Protein 3RRI (pdb70)

CATH classification: 3.10.180.10

Nearest PDB structures (foldseek):
  3rri-assembly1_A  TM=1.008E+00  e=4.017E-28  Alicyclobacillus acidocaldarius subsp. acidocaldarius DSM 446
  4naz-assembly1_A  TM=7.817E-01  e=4.206E-08  Staphylococcus aureus subsp. aureus N315
  1lqp-assembly1_B  TM=7.778E-01  e=7.943E-08  Pseudomonas aeruginosa
  5f6q-assembly1_A  TM=7.569E-01  e=7.454E-08  Bacillus anthracis
  4iag-assembly1_A-2  TM=7.360E-01  e=2.978E-06  Streptomyces pilosus

Foldseek 3Di:
DDLVDAAEEEDEDQDAVQQCCQVPVQQPWAWDDDDPFWTWTCAVNHIYIYGNDPPFDPDADPPAAEEEEDADVVVVVVSLVSCVVSVFAWPAHWDWDPPPDQFIKIWTWTAGPSGHIYIYIYGPDPPD/DDLVDADEDEDEDQDAVQVCCQVPVQQPWAWDDDDPFWTWTCAVSHIYIYGNDPPFDPDDDPPAAEEEEDADVVVVVVSLVSCVVRVFAWPAHWDWDPPPDQQIWIWTWTAGPSGHIYIYIYGPDPPD

Radius of gyration: 17.49 Å; Cα contacts (8 Å, |Δi|>4): 588; chains: 2; bounding box: 35×40×46 Å

Organism: Alicyclobacillus acidocaldarius subsp. acidocaldarius (strain ATCC 27009 / DSM 446 / BCRC 14685 / JCM 5260 / KCTC 1825 / NBRC 15652 / NCIMB 11725 / NRRL B-14509 / 104-IA) (NCBI:txid521098)

InterPro domains:
  IPR004360 Glyoxalase/fosfomycin resistance/dioxygenase domain [PF00903] (8-122)
  IPR029068 Glyoxalase/Bleomycin resistance protein/Dihydroxybiphenyl dioxygenase [G3DSA:3.10.180.10] (1-132)
  IPR029068 Glyoxalase/Bleomycin resistance protein/Dihydroxybiphenyl dioxygenase [SSF54593] (3-125)
  IPR037523 Vicinal oxygen chelate (VOC), core domain [PS51819] (6-125)

B-factor: mean 23.18, std 6.21, range [11.31, 52.27]

Solvent-accessible surface area: 11844 Å² total

Sequence (256 aa):
RNPNNDVFHLAIPARDLDEAYDDFYVTKLGCKLARRYPDRITLDFFGDQLVCHLSDRWDREVSYPRHFGITFRDKKHFDNLYKLAKQQRGIPFYHDLSRRFEGLIEEHETFFLIDPSNNLLEFKYYFDDRYRNPNDVFHLAIPARDLDEAYDDFYVTKLGCKKLARRYPDRITLDFFGDQLVCHLSDRWDREVSYPRHFGITFRDKKHFDNLYKLAKQRGIPFYHDLSRRFEGLIEEHETFFLIDPSNNLLEFKYYFDDRY

Secondary structure (DSSP, 8-state):
--TTSEEEEEEEES-HHHHHIIIIIIT--EEEEEETTEEEEEETTEEEEEEE-S-S-SS-----EEEEE-SSHHHHHHHHHHHHHTTPPEEEEEEEESTTSTT-EEEEEEE-TT-PEEEEEEESS---/--TTSEEEEEEEES-HHHHHIIIIIIT-PEEEEE-SSEEEEEETTEEEEEEE-S-S-SS-----EEEEE-SSHHHHHHHHHHHHHTTPPEEEEEEEESTTSTT-EEEEEEE-TT--EEEEEEESS---

Structure (mmCIF, N/CA/C/O backbone):
data_3RRI
#
_entry.id   3RRI
#
_cell.length_a   104.728
_cell.length_b   104.728
_cell.length_c   49.770
_cell.angle_alpha   90.00
_cell.angle_beta   90.00
_cell.angle_gamma   90.00
#
_symmetry.space_group_name_H-M   'I 4'
#
loop_
_entity.id
_entity.type
_entity.pdbx_description
1 polymer 'Glyoxalase/bleomycin resistance protein/dioxygenase'
2 non-polymer 'ACETATE ION'
3 water water
#
loop_
_atom_site.group_PDB
_atom_site.id
_atom_site.type_symbol
_atom_site.label_atom_id
_atom_site.label_alt_id
_atom_site.label_comp_id
_atom_site.label_asym_id
_atom_site.label_entity_id
_atom_site.label_seq_id
_atom_site.pdbx_PDB_ins_code
_atom_site.Cartn_x
_atom_site.Cartn_y
_atom_site.Cartn_z
_atom_site.occupancy
_atom_site.B_iso_or_equiv
_atom_site.auth_seq_id
_atom_site.auth_comp_id
_atom_site.auth_asym_id
_atom_site.auth_atom_id
_atom_site.pdbx_PDB_model_num
ATOM 9 N N . ARG A 1 5 ? 7.784 -8.327 -0.842 1.00 27.71 2 ARG A N 1
ATOM 10 C CA . ARG A 1 5 ? 8.623 -8.216 0.360 1.00 24.42 2 ARG A CA 1
ATOM 11 C C . ARG A 1 5 ? 8.166 -7.005 1.189 1.00 22.78 2 ARG A C 1
ATOM 12 O O . ARG A 1 5 ? 7.521 -6.076 0.679 1.00 21.94 2 ARG A O 1
ATOM 20 N N . ASN A 1 6 ? 8.495 -7.017 2.485 1.00 21.97 3 ASN A N 1
ATOM 21 C CA . ASN A 1 6 ? 8.128 -5.910 3.365 1.00 20.86 3 ASN A CA 1
ATOM 22 C C . ASN A 1 6 ? 8.828 -4.621 2.972 1.00 20.98 3 ASN A C 1
ATOM 23 O O . ASN A 1 6 ? 10.046 -4.512 3.063 1.00 20.06 3 ASN A O 1
ATOM 28 N N . PRO A 1 7 ? 8.064 -3.606 2.540 1.00 21.09 4 PRO A N 1
ATOM 29 C CA . PRO A 1 7 ? 8.714 -2.367 2.171 1.00 21.53 4 PRO A CA 1
ATOM 30 C C . PRO A 1 7 ? 9.325 -1.576 3.295 1.00 20.72 4 PRO A C 1
ATOM 31 O O . PRO A 1 7 ? 10.063 -0.650 3.030 1.00 21.31 4 PRO A O 1
ATOM 35 N N A ASN A 1 8 ? 9.002 -1.953 4.540 0.50 21.02 5 ASN A N 1
ATOM 36 N N B ASN A 1 8 ? 9.023 -1.934 4.553 0.50 20.71 5 ASN A N 1
ATOM 37 C CA A ASN A 1 8 ? 9.464 -1.248 5.721 0.50 21.45 5 ASN A CA 1
ATOM 38 C CA B ASN A 1 8 ? 9.545 -1.213 5.715 0.50 20.93 5 ASN A CA 1
ATOM 39 C C A ASN A 1 8 ? 10.816 -1.739 6.246 0.50 20.37 5 ASN A C 1
ATOM 40 C C B ASN A 1 8 ? 10.902 -1.700 6.182 0.50 20.14 5 ASN A C 1
ATOM 41 O O A ASN A 1 8 ? 11.447 -1.030 6.998 0.50 20.36 5 ASN A O 1
ATOM 42 O O B ASN A 1 8 ? 11.629 -0.958 6.828 0.50 20.06 5 ASN A O 1
ATOM 51 N N . ASP A 1 9 ? 11.236 -2.936 5.838 1.00 19.59 6 ASP A N 1
ATOM 52 C CA . ASP A 1 9 ? 12.536 -3.515 6.201 1.00 18.75 6 ASP A CA 1
ATOM 53 C C . ASP A 1 9 ? 13.570 -3.134 5.130 1.00 19.63 6 ASP A C 1
ATOM 54 O O . ASP A 1 9 ? 13.209 -2.625 4.045 1.00 19.52 6 ASP A O 1
ATOM 59 N N . VAL A 1 10 ? 14.842 -3.426 5.362 1.00 17.88 7 VAL A N 1
ATOM 60 C CA . VAL A 1 10 ? 15.849 -3.364 4.291 1.00 18.85 7 VAL A CA 1
ATOM 61 C C . VAL A 1 10 ? 16.732 -4.603 4.373 1.00 18.36 7 VAL A C 1
ATOM 62 O O . VAL A 1 10 ? 17.000 -5.106 5.474 1.00 18.75 7 VAL A O 1
ATOM 66 N N . PHE A 1 11 ? 17.130 -5.135 3.222 1.00 17.28 8 PHE A N 1
ATOM 67 C CA . PHE A 1 11 ? 18.246 -6.049 3.141 1.00 15.40 8 PHE A CA 1
ATOM 68 C C . PHE A 1 11 ? 19.517 -5.274 3.355 1.00 16.03 8 PHE A C 1
ATOM 69 O O . PHE A 1 11 ? 19.620 -4.110 2.960 1.00 16.52 8 PHE A O 1
ATOM 77 N N . HIS A 1 12 ? 20.509 -5.840 4.051 1.00 16.29 9 HIS A N 1
ATOM 78 C CA . HIS A 1 12 ? 21.756 -5.154 4.117 1.00 16.19 9 HIS A CA 1
ATOM 79 C C . HIS A 1 12 ? 22.890 -6.154 3.787 1.00 15.64 9 HIS A C 1
ATOM 80 O O . HIS A 1 12 ? 22.825 -7.361 4.094 1.00 15.28 9 HIS A O 1
ATOM 87 N N . LEU A 1 13 ? 23.884 -5.607 3.079 1.00 14.51 10 LEU A N 1
ATOM 88 C CA . LEU A 1 13 ? 25.054 -6.342 2.672 1.00 14.30 10 LEU A CA 1
ATOM 89 C C . LEU A 1 13 ? 26.322 -5.567 3.003 1.00 15.63 10 LEU A C 1
ATOM 90 O O . LEU A 1 13 ? 26.377 -4.367 2.808 1.00 17.07 10 LEU A O 1
ATOM 95 N N . ALA A 1 14 ? 27.351 -6.294 3.470 1.00 15.82 11 ALA A N 1
ATOM 96 C CA . ALA A 1 14 ? 28.664 -5.736 3.640 1.00 16.42 11 ALA A CA 1
ATOM 97 C C . ALA A 1 14 ? 29.623 -6.367 2.599 1.00 16.46 11 ALA A C 1
ATOM 98 O O . ALA A 1 14 ? 29.625 -7.570 2.402 1.00 17.56 11 ALA A O 1
ATOM 100 N N . ILE A 1 15 ? 30.446 -5.516 2.006 1.00 17.58 12 ILE A N 1
ATOM 101 C CA . ILE A 1 15 ? 31.428 -5.936 1.026 1.00 17.70 12 ILE A CA 1
ATOM 102 C C . ILE A 1 15 ? 32.714 -5.147 1.310 1.00 17.52 12 ILE A C 1
ATOM 103 O O . ILE A 1 15 ? 32.674 -4.038 1.882 1.00 18.09 12 ILE A O 1
ATOM 108 N N . PRO A 1 16 ? 33.859 -5.686 0.853 1.00 19.57 13 PRO A N 1
ATOM 109 C CA . PRO A 1 16 ? 35.090 -4.944 0.979 1.00 20.06 13 PRO A CA 1
ATOM 110 C C . PRO A 1 16 ? 35.262 -3.812 -0.056 1.00 20.86 13 PRO A C 1
ATOM 111 O O . PRO A 1 16 ? 34.832 -3.949 -1.215 1.00 22.06 13 PRO A O 1
ATOM 115 N N . ALA A 1 17 ? 35.880 -2.721 0.373 1.00 21.99 14 ALA A N 1
ATOM 116 C CA . ALA A 1 17 ? 36.311 -1.626 -0.495 1.00 22.21 14 ALA A CA 1
ATOM 117 C C . ALA A 1 17 ? 37.763 -1.362 -0.187 1.00 22.88 14 ALA A C 1
ATOM 118 O O . ALA A 1 17 ? 38.107 -1.107 0.955 1.00 22.30 14 ALA A O 1
ATOM 120 N N . ARG A 1 18 ? 38.620 -1.385 -1.193 1.00 23.34 15 ARG A N 1
ATOM 121 C CA . ARG A 1 18 ? 40.041 -1.083 -0.976 1.00 23.81 15 ARG A CA 1
ATOM 122 C C . ARG A 1 18 ? 40.299 0.394 -0.657 1.00 24.20 15 ARG A C 1
ATOM 123 O O . ARG A 1 18 ? 41.335 0.746 -0.078 1.00 24.73 15 ARG A O 1
ATOM 131 N N . ASP A 1 19 ? 39.361 1.261 -1.026 1.00 23.81 16 ASP A N 1
ATOM 132 C CA . ASP A 1 19 ? 39.497 2.698 -0.861 1.00 24.34 16 ASP A CA 1
ATOM 133 C C . ASP A 1 19 ? 38.106 3.303 -0.816 1.00 24.47 16 ASP A C 1
ATOM 134 O O . ASP A 1 19 ? 37.328 3.132 -1.757 1.00 24.33 16 ASP A O 1
ATOM 139 N N . LEU A 1 20 ? 37.784 4.020 0.253 1.00 24.03 17 LEU A N 1
ATOM 140 C CA . LEU A 1 20 ? 36.419 4.484 0.435 1.00 23.63 17 LEU A CA 1
ATOM 141 C C . LEU A 1 20 ? 36.003 5.595 -0.536 1.00 23.37 17 LEU A C 1
ATOM 142 O O . LEU A 1 20 ? 34.858 5.631 -0.965 1.00 23.75 17 LEU A O 1
ATOM 147 N N . ASP A 1 21 ? 36.907 6.527 -0.848 1.00 24.37 18 ASP A N 1
ATOM 148 C CA . ASP A 1 21 ? 36.609 7.565 -1.828 1.00 24.73 18 ASP A CA 1
ATOM 149 C C . ASP A 1 21 ? 36.334 6.975 -3.197 1.00 24.27 18 ASP A C 1
ATOM 150 O O . ASP A 1 21 ? 35.425 7.444 -3.902 1.00 25.18 18 ASP A O 1
ATOM 155 N N . GLU A 1 22 ? 37.102 5.965 -3.559 1.00 24.15 19 GLU A N 1
ATOM 156 C CA . GLU A 1 22 ? 36.938 5.287 -4.844 1.00 24.03 19 GLU A CA 1
ATOM 157 C C . GLU A 1 22 ? 35.586 4.554 -4.892 1.00 24.10 19 GLU A C 1
ATOM 158 O O . GLU A 1 22 ? 34.923 4.501 -5.922 1.00 23.36 19 GLU A O 1
ATOM 164 N N . ALA A 1 23 ? 35.178 3.983 -3.759 1.00 23.32 20 ALA A N 1
ATOM 165 C CA . ALA A 1 23 ? 33.888 3.315 -3.650 1.00 22.44 20 ALA A CA 1
ATOM 166 C C . ALA A 1 23 ? 32.716 4.307 -3.767 1.00 21.65 20 ALA A C 1
ATOM 167 O O . ALA A 1 23 ? 31.689 4.010 -4.408 1.00 22.05 20 ALA A O 1
ATOM 169 N N . TYR A 1 24 ? 32.847 5.459 -3.109 1.00 21.21 21 TYR A N 1
ATOM 170 C CA . TYR A 1 24 ? 31.925 6.578 -3.290 1.00 21.53 21 TYR A CA 1
ATOM 171 C C . TYR A 1 24 ? 31.761 6.969 -4.763 1.00 21.65 21 TYR A C 1
ATOM 172 O O . TYR A 1 24 ? 30.639 7.107 -5.236 1.00 21.26 21 TYR A O 1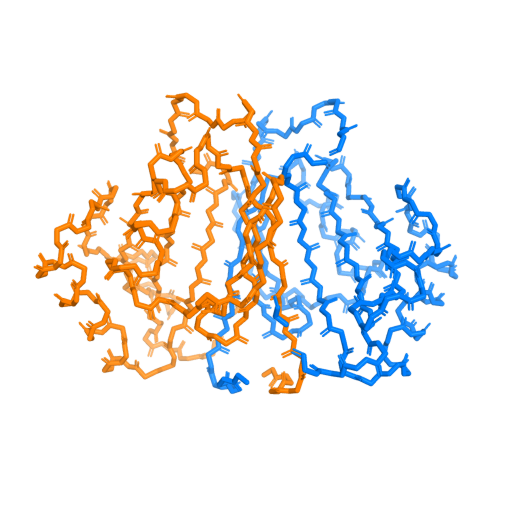
ATOM 181 N N A ASP A 1 25 ? 32.876 7.146 -5.469 0.37 21.96 22 ASP A N 1
ATOM 182 N N B ASP A 1 25 ? 32.887 7.134 -5.459 0.63 22.17 22 ASP A N 1
ATOM 183 C CA A ASP A 1 25 ? 32.843 7.523 -6.891 0.37 22.30 22 ASP A CA 1
ATOM 184 C CA B ASP A 1 25 ? 32.890 7.515 -6.885 0.63 22.77 22 ASP A CA 1
ATOM 185 C C A ASP A 1 25 ? 32.075 6.494 -7.711 0.37 21.83 22 ASP A C 1
ATOM 186 C C B ASP A 1 25 ? 32.089 6.499 -7.702 0.63 22.01 22 ASP A C 1
ATOM 187 O O A ASP A 1 25 ? 31.310 6.850 -8.612 0.37 22.22 22 ASP A O 1
ATOM 188 O O B ASP A 1 25 ? 31.306 6.868 -8.585 0.63 22.64 22 ASP A O 1
ATOM 197 N N . PHE A 1 26 ? 32.245 5.217 -7.382 1.00 21.46 23 PHE A N 1
ATOM 198 C CA . PHE A 1 26 ? 31.577 4.165 -8.109 1.00 20.50 23 PHE A CA 1
ATOM 199 C C . PHE A 1 26 ? 30.083 4.143 -7.769 1.00 20.88 23 PHE A C 1
ATOM 200 O O . PHE A 1 26 ? 29.217 4.209 -8.647 1.00 20.53 23 PHE A O 1
ATOM 208 N N . TYR A 1 27 ? 29.763 3.989 -6.486 1.00 19.74 24 TYR A N 1
ATOM 209 C CA . TYR A 1 27 ? 28.393 3.726 -6.097 1.00 19.49 24 TYR A CA 1
ATOM 210 C C . TYR A 1 27 ? 27.484 4.951 -6.134 1.00 18.27 24 TYR A C 1
ATOM 211 O O . TYR A 1 27 ? 26.328 4.827 -6.448 1.00 19.20 24 TYR A O 1
ATOM 220 N N . VAL A 1 28 ? 28.003 6.102 -5.746 1.00 19.00 25 VAL A N 1
ATOM 221 C CA . VAL A 1 28 ? 27.214 7.317 -5.671 1.00 19.46 25 VAL A CA 1
ATOM 222 C C . VAL A 1 28 ? 27.331 8.060 -7.003 1.00 21.08 25 VAL A C 1
ATOM 223 O O . VAL A 1 28 ? 26.353 8.170 -7.737 1.00 21.59 25 VAL A O 1
ATOM 227 N N . THR A 1 29 ? 28.518 8.528 -7.339 1.00 22.10 26 THR A N 1
ATOM 228 C CA . THR A 1 29 ? 28.641 9.399 -8.501 1.00 22.42 26 THR A CA 1
ATOM 229 C C . THR A 1 29 ? 28.233 8.697 -9.790 1.00 22.41 26 THR A C 1
ATOM 230 O O . THR A 1 29 ? 27.463 9.266 -10.574 1.00 23.01 26 THR A O 1
ATOM 234 N N . LYS A 1 30 ? 28.730 7.492 -10.028 1.00 21.96 27 LYS A N 1
ATOM 235 C CA . LYS A 1 30 ? 28.380 6.813 -11.282 1.00 22.04 27 LYS A CA 1
ATOM 236 C C . LYS A 1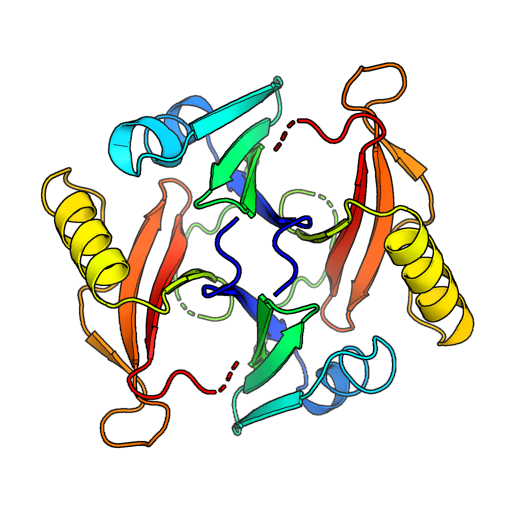 30 ? 27.104 6.009 -11.170 1.00 21.15 27 LYS A C 1
ATOM 237 O O . LYS A 1 30 ? 26.200 6.185 -11.977 1.00 20.33 27 LYS A O 1
ATOM 243 N N . LEU A 1 31 ? 26.983 5.118 -10.186 1.00 18.93 28 LEU A N 1
ATOM 244 C CA . LEU A 1 31 ? 25.815 4.232 -10.177 1.00 18.98 28 LEU A CA 1
ATOM 245 C C . LEU A 1 31 ? 24.489 4.924 -9.737 1.00 18.37 28 LEU A C 1
ATOM 246 O O . LEU A 1 31 ? 23.380 4.438 -10.003 1.00 18.54 28 LEU A O 1
ATOM 251 N N . GLY A 1 32 ? 24.611 6.064 -9.046 1.00 18.31 29 GLY A N 1
ATOM 252 C CA . GLY A 1 32 ? 23.458 6.836 -8.656 1.00 19.17 29 GLY A CA 1
ATOM 253 C C . GLY A 1 32 ? 22.839 6.442 -7.332 1.00 19.90 29 GLY A C 1
ATOM 254 O O . GLY A 1 32 ? 21.753 6.866 -7.047 1.00 19.96 29 GLY A O 1
ATOM 255 N N . CYS A 1 33 ? 23.538 5.639 -6.538 1.00 20.30 30 CYS A N 1
ATOM 256 C CA . CYS A 1 33 ? 23.095 5.345 -5.167 1.00 22.06 30 CYS A CA 1
ATOM 257 C C . CYS A 1 33 ? 23.261 6.600 -4.320 1.00 21.49 30 CYS A C 1
ATOM 258 O O . CYS A 1 33 ? 23.948 7.560 -4.700 1.00 22.04 30 CYS A O 1
ATOM 261 N N . LYS A 1 34 ? 22.617 6.626 -3.156 1.00 20.94 31 LYS A N 1
ATOM 262 C CA . LYS A 1 34 ? 22.661 7.784 -2.319 1.00 20.09 31 LYS A CA 1
ATOM 263 C C . LYS A 1 34 ? 23.584 7.492 -1.152 1.00 18.76 31 LYS A C 1
ATOM 264 O O . LYS A 1 34 ? 23.620 6.373 -0.670 1.00 20.10 31 LYS A O 1
ATOM 270 N N . LEU A 1 35 ? 24.356 8.483 -0.757 1.00 18.84 32 LEU A N 1
ATOM 271 C CA . LEU A 1 35 ? 25.301 8.313 0.349 1.00 18.11 32 LEU A CA 1
ATOM 272 C C . LEU A 1 35 ? 24.523 8.598 1.621 1.00 17.36 32 LEU A C 1
ATOM 273 O O . LEU A 1 35 ? 23.880 9.614 1.703 1.00 17.93 32 LEU A O 1
ATOM 278 N N . ALA A 1 36 ? 24.602 7.672 2.581 1.00 18.56 33 ALA A N 1
ATOM 279 C CA . ALA A 1 36 ? 23.949 7.840 3.901 1.00 18.70 33 ALA A CA 1
ATOM 280 C C . ALA A 1 36 ? 24.982 8.266 4.923 1.00 18.95 33 ALA A C 1
ATOM 281 O O . ALA A 1 36 ? 25.108 9.436 5.190 1.00 21.39 33 ALA A O 1
ATOM 283 N N . ARG A 1 37 ? 25.770 7.329 5.430 1.00 20.06 34 ARG A N 1
ATOM 284 C CA . ARG A 1 37 ? 26.708 7.623 6.520 1.00 20.62 34 ARG A CA 1
ATOM 285 C C . ARG A 1 37 ? 28.166 7.291 6.188 1.00 21.99 34 ARG A C 1
ATOM 286 O O . ARG A 1 37 ? 28.455 6.360 5.442 1.00 21.79 34 ARG A O 1
ATOM 294 N N . ARG A 1 38 ? 29.090 8.091 6.723 1.00 21.77 35 ARG A N 1
ATOM 295 C CA . ARG A 1 38 ? 30.525 7.861 6.520 1.00 23.56 35 ARG A CA 1
ATOM 296 C C . ARG A 1 38 ? 31.279 7.782 7.824 1.00 23.69 35 ARG A C 1
ATOM 297 O O . ARG A 1 38 ? 31.028 8.566 8.732 1.00 24.40 35 ARG A O 1
ATOM 305 N N . TYR A 1 39 ? 32.190 6.823 7.901 1.00 23.45 36 TYR A N 1
ATOM 306 C CA . TYR A 1 39 ? 33.096 6.667 9.030 1.00 23.66 36 TYR A CA 1
ATOM 307 C C . TYR A 1 39 ? 34.492 6.387 8.480 1.00 24.89 36 TYR A C 1
ATOM 308 O O . TYR A 1 39 ? 34.663 6.096 7.288 1.00 23.40 36 TYR A O 1
ATOM 317 N N . PRO A 1 40 ? 35.515 6.467 9.329 1.00 24.41 37 PRO A N 1
ATOM 318 C CA . PRO A 1 40 ? 36.864 6.206 8.831 1.00 25.02 37 PRO A CA 1
ATOM 319 C C . PRO A 1 40 ? 37.035 4.831 8.183 1.00 24.99 37 PRO A C 1
ATOM 320 O O . PRO A 1 40 ? 37.885 4.657 7.294 1.00 25.30 37 PRO A O 1
ATOM 324 N N . ASP A 1 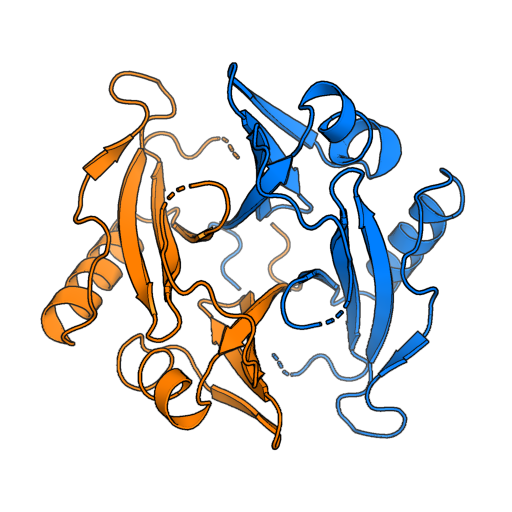41 ? 36.252 3.858 8.631 1.00 23.81 38 ASP A N 1
ATOM 325 C CA . ASP A 1 41 ? 36.415 2.471 8.192 1.00 24.25 38 ASP A CA 1
ATOM 326 C C . ASP A 1 41 ? 35.300 1.950 7.265 1.00 22.87 38 ASP A C 1
ATOM 327 O O . ASP A 1 41 ? 35.355 0.801 6.832 1.00 22.12 38 ASP A O 1
ATOM 332 N N . ARG A 1 42 ? 34.307 2.789 6.967 1.00 22.41 39 ARG A N 1
ATOM 333 C CA . ARG A 1 42 ? 33.207 2.344 6.104 1.00 21.65 39 ARG A CA 1
ATOM 334 C C . ARG A 1 42 ? 32.356 3.480 5.591 1.00 21.78 39 ARG A C 1
ATOM 335 O O . ARG A 1 42 ? 32.316 4.538 6.178 1.00 22.18 39 ARG A O 1
ATOM 343 N N . ILE A 1 43 ? 31.679 3.250 4.459 1.00 20.88 40 ILE A N 1
ATOM 344 C CA . ILE A 1 43 ? 30.589 4.136 4.014 1.00 20.54 40 ILE A CA 1
ATOM 345 C C . ILE A 1 43 ? 29.333 3.307 3.830 1.00 18.84 40 ILE A C 1
ATOM 346 O O . ILE A 1 43 ? 29.397 2.132 3.455 1.00 19.82 40 ILE A O 1
ATOM 351 N N . THR A 1 44 ? 28.190 3.923 4.134 1.00 18.54 41 THR A N 1
ATOM 352 C CA . THR A 1 44 ? 26.894 3.271 3.995 1.00 19.28 41 THR A CA 1
ATOM 353 C C . THR A 1 44 ? 26.044 3.947 2.942 1.00 19.30 41 THR A C 1
ATOM 354 O O . THR A 1 44 ? 26.082 5.167 2.771 1.00 19.62 41 THR A O 1
ATOM 358 N N . LEU A 1 45 ? 25.292 3.126 2.216 1.00 18.50 42 LEU A N 1
ATOM 359 C CA . LEU A 1 45 ? 24.660 3.574 0.984 1.00 18.54 42 LEU A CA 1
ATOM 360 C C . LEU A 1 45 ? 23.233 3.094 0.938 1.00 18.36 42 LEU A C 1
ATOM 361 O O . LEU A 1 45 ? 22.930 1.986 1.371 1.00 17.28 42 LEU A O 1
ATOM 366 N N . ASP A 1 46 ? 22.360 3.920 0.376 1.00 18.33 43 ASP A N 1
ATOM 367 C CA . ASP A 1 46 ? 21.018 3.523 0.018 1.00 18.47 43 ASP A CA 1
ATOM 368 C C . ASP A 1 46 ? 21.204 3.000 -1.418 1.00 18.30 43 ASP A C 1
ATOM 369 O O . ASP A 1 46 ? 21.390 3.774 -2.385 1.00 20.18 43 ASP A O 1
ATOM 374 N N . PHE A 1 47 ? 21.211 1.674 -1.502 1.00 18.22 44 PHE A N 1
ATOM 375 C CA . PHE A 1 47 ? 21.482 0.933 -2.726 1.00 17.29 44 PHE A CA 1
ATOM 376 C C . PHE A 1 47 ? 20.119 0.422 -3.222 1.00 17.24 44 PHE A C 1
ATOM 377 O O . PHE A 1 47 ? 19.635 -0.647 -2.818 1.00 15.93 44 PHE A O 1
ATOM 385 N N . PHE A 1 48 ? 19.452 1.211 -4.082 1.00 18.24 45 PHE A N 1
ATOM 386 C CA . PHE A 1 48 ? 18.137 0.857 -4.634 1.00 18.24 45 PHE A CA 1
ATOM 387 C C . PHE A 1 48 ? 17.095 0.570 -3.552 1.00 18.69 45 PHE A C 1
ATOM 388 O O . PHE A 1 48 ? 16.148 -0.183 -3.751 1.00 18.40 45 PHE A O 1
ATOM 396 N N . GLY A 1 49 ? 17.279 1.212 -2.398 1.00 18.48 46 GLY A N 1
ATOM 397 C CA . GLY A 1 49 ? 16.327 1.090 -1.293 1.00 18.82 46 GLY A CA 1
ATOM 398 C C . GLY A 1 49 ? 16.739 0.083 -0.233 1.00 19.16 46 GLY A C 1
ATOM 399 O O . GLY A 1 49 ? 16.101 0.027 0.825 1.00 18.22 46 GLY A O 1
ATOM 400 N N . ASP A 1 50 ? 17.746 -0.725 -0.521 1.00 17.75 47 ASP A N 1
ATOM 401 C CA . ASP A 1 50 ? 18.377 -1.625 0.486 1.00 17.87 47 ASP A CA 1
ATOM 402 C C . ASP A 1 50 ? 19.664 -0.934 0.970 1.00 17.14 47 ASP A C 1
ATOM 403 O O . ASP A 1 50 ? 20.005 0.169 0.519 1.00 17.09 47 ASP A O 1
ATOM 408 N N . GLN A 1 51 ? 20.348 -1.501 1.982 1.00 16.32 48 GLN A N 1
ATOM 409 C CA . GLN A 1 51 ? 21.559 -0.896 2.485 1.00 16.44 48 GLN A CA 1
ATOM 410 C C . GLN A 1 51 ? 22.796 -1.671 2.019 1.00 16.23 48 GLN A C 1
ATOM 411 O O . GLN A 1 51 ? 22.888 -2.884 2.227 1.00 16.63 48 GLN A O 1
ATOM 417 N N . LEU A 1 52 ? 23.743 -0.965 1.387 1.00 16.19 49 LEU A N 1
ATOM 418 C CA . LEU A 1 52 ? 25.050 -1.543 1.074 1.00 16.24 49 LEU A CA 1
ATOM 419 C C . LEU A 1 52 ? 26.087 -0.821 1.933 1.00 16.89 49 LEU A C 1
ATOM 420 O O . LEU A 1 52 ? 26.063 0.392 2.043 1.00 16.38 49 LEU A O 1
ATOM 425 N N . VAL A 1 53 ? 26.996 -1.572 2.548 1.00 16.75 50 VAL A N 1
ATOM 426 C CA . VAL A 1 53 ? 28.048 -0.993 3.355 1.00 17.44 50 VAL A CA 1
ATOM 427 C C . VAL A 1 53 ? 29.364 -1.490 2.773 1.00 17.41 50 VAL A C 1
ATOM 428 O O . VAL A 1 53 ? 29.601 -2.704 2.667 1.00 17.73 50 VAL A O 1
ATOM 432 N N . CYS A 1 54 ? 30.196 -0.518 2.395 1.00 18.79 51 CYS A N 1
ATOM 433 C CA . CYS A 1 54 ? 31.521 -0.775 1.882 1.00 20.03 51 CYS A CA 1
ATOM 434 C C . CYS A 1 54 ? 32.502 -0.582 3.029 1.00 19.73 51 CYS A C 1
ATOM 435 O O . CYS A 1 54 ? 32.660 0.540 3.571 1.00 18.88 51 CYS A O 1
ATOM 438 N N . HIS A 1 55 ? 33.123 -1.685 3.405 1.00 20.36 52 HIS A N 1
ATOM 439 C CA . HIS A 1 55 ? 34.093 -1.712 4.501 1.00 21.07 52 HIS A CA 1
ATOM 440 C C . HIS A 1 55 ? 35.540 -1.590 3.995 1.00 20.94 52 HIS A C 1
ATOM 441 O O . HIS A 1 55 ? 35.966 -2.387 3.133 1.00 20.65 52 HIS A O 1
ATOM 448 N N . LEU A 1 56 ? 36.289 -0.630 4.541 1.00 21.47 53 LEU A N 1
ATOM 449 C CA . LEU A 1 56 ? 37.688 -0.432 4.163 1.00 22.69 53 LEU A CA 1
ATOM 450 C C . LEU A 1 56 ? 38.464 -1.699 4.515 1.00 23.69 53 LEU A C 1
ATOM 451 O O . LEU A 1 56 ? 38.538 -2.104 5.700 1.00 22.91 53 LEU A O 1
ATOM 456 N N . SER A 1 57 ? 39.025 -2.350 3.506 1.00 23.72 54 SER A N 1
ATOM 457 C CA . SER A 1 57 ? 39.564 -3.695 3.680 1.00 25.98 54 SER A CA 1
ATOM 458 C C . SER A 1 57 ? 40.548 -4.081 2.567 1.00 27.66 54 SER A C 1
ATOM 459 O O . SER A 1 57 ? 40.402 -3.670 1.396 1.00 28.03 54 SER A O 1
ATOM 462 N N . ASP A 1 58 ? 41.539 -4.878 2.955 1.00 29.75 55 ASP A N 1
ATOM 463 C CA . ASP A 1 58 ? 42.483 -5.460 2.011 1.00 31.44 55 ASP A CA 1
ATOM 464 C C . ASP A 1 58 ? 42.058 -6.851 1.552 1.00 32.02 55 ASP A C 1
ATOM 465 O O . ASP A 1 58 ? 42.729 -7.464 0.718 1.00 33.27 55 ASP A O 1
ATOM 470 N N . ARG A 1 59 ? 40.932 -7.346 2.057 1.00 32.16 56 ARG A N 1
ATOM 471 C CA . ARG A 1 59 ? 40.459 -8.688 1.726 1.00 33.26 56 ARG A CA 1
ATOM 472 C C . ARG A 1 59 ? 39.424 -8.689 0.597 1.00 32.73 56 ARG A C 1
ATOM 473 O O . ARG A 1 59 ? 38.371 -9.325 0.705 1.00 33.92 56 ARG A O 1
ATOM 481 N N . TRP A 1 60 ? 39.733 -7.970 -0.472 1.00 32.08 57 TRP A N 1
ATOM 482 C CA . TRP A 1 60 ? 38.938 -7.981 -1.705 1.00 31.83 57 TRP A CA 1
ATOM 483 C C . TRP A 1 60 ? 39.608 -8.928 -2.681 1.00 32.61 57 TRP A C 1
ATOM 484 O O . TRP A 1 60 ? 40.824 -9.125 -2.608 1.00 32.51 57 TRP A O 1
ATOM 495 N N . ASP A 1 61 ? 38.818 -9.528 -3.566 1.00 33.16 58 ASP A N 1
ATOM 496 C CA . ASP A 1 61 ? 39.318 -10.545 -4.498 1.00 34.94 58 ASP A CA 1
ATOM 497 C C . ASP A 1 61 ? 40.172 -9.907 -5.583 1.00 35.34 58 ASP A C 1
ATOM 498 O O . ASP A 1 61 ? 39.713 -9.018 -6.300 1.00 35.09 58 ASP A O 1
ATOM 503 N N . ARG A 1 62 ? 41.414 -10.369 -5.712 1.00 36.19 59 ARG A N 1
ATOM 504 C CA . ARG A 1 62 ? 42.278 -9.897 -6.792 1.00 36.86 59 ARG A CA 1
ATOM 505 C C . ARG A 1 62 ? 41.941 -10.574 -8.102 1.00 37.59 59 ARG A C 1
ATOM 506 O O . ARG A 1 62 ? 42.157 -9.995 -9.151 1.00 38.34 59 ARG A O 1
ATOM 514 N N . GLU A 1 63 ? 41.425 -11.795 -8.035 1.00 38.85 60 GLU A N 1
ATOM 515 C CA . GLU A 1 63 ? 41.052 -12.559 -9.228 1.00 39.87 60 GLU A CA 1
ATOM 516 C C . GLU A 1 63 ? 39.562 -12.795 -9.126 1.00 39.67 60 GLU A C 1
ATOM 517 O O . GLU A 1 63 ? 39.079 -13.261 -8.096 1.00 40.72 60 GLU A O 1
ATOM 523 N N . VAL A 1 64 ? 38.828 -12.471 -10.182 1.00 38.68 61 VAL A N 1
ATOM 524 C CA . VAL A 1 64 ? 37.376 -12.470 -10.101 1.00 38.05 61 VAL A CA 1
ATOM 525 C C . VAL A 1 64 ? 36.772 -13.548 -11.003 1.00 36.58 61 VAL A C 1
ATOM 526 O O . VAL A 1 64 ? 37.174 -13.701 -12.148 1.00 36.82 61 VAL A O 1
ATOM 530 N N . SER A 1 65 ? 35.837 -14.319 -10.453 1.00 34.40 62 SER A N 1
ATOM 531 C CA . SER A 1 65 ? 34.983 -15.191 -11.254 1.00 33.57 62 SER A CA 1
ATOM 532 C C . SER A 1 65 ? 33.520 -15.015 -10.813 1.00 31.64 62 SER A C 1
ATOM 533 O O . SER A 1 65 ? 33.249 -14.605 -9.676 1.00 31.42 62 SER A O 1
ATOM 544 N N . TYR A 1 67 ? 31.071 -16.887 -9.926 1.00 26.35 64 TYR A N 1
ATOM 545 C CA . TYR A 1 67 ? 30.607 -17.597 -8.734 1.00 25.56 64 TYR A CA 1
ATOM 546 C C . TYR A 1 67 ? 31.737 -17.687 -7.728 1.00 24.43 64 TYR A C 1
ATOM 547 O O . TYR A 1 67 ? 32.911 -17.656 -8.091 1.00 24.79 64 TYR A O 1
ATOM 556 N N . PRO A 1 68 ? 31.410 -17.824 -6.419 1.00 22.62 65 PRO A N 1
ATOM 557 C CA . PRO A 1 68 ? 30.122 -18.022 -5.806 1.00 22.25 65 PRO A CA 1
ATOM 558 C C . PRO A 1 68 ? 29.506 -16.753 -5.187 1.00 21.89 65 PRO A C 1
ATOM 559 O O . PRO A 1 68 ? 28.444 -16.847 -4.543 1.00 21.54 65 PRO A O 1
ATOM 563 N N . ARG A 1 69 ? 30.137 -15.598 -5.410 1.00 20.81 66 ARG A N 1
ATOM 564 C CA . ARG A 1 69 ? 29.726 -14.321 -4.803 1.00 20.47 66 ARG A CA 1
ATOM 565 C C . ARG A 1 69 ? 29.408 -13.214 -5.816 1.00 20.40 66 ARG A C 1
ATOM 566 O O . ARG A 1 69 ? 30.240 -12.848 -6.663 1.00 20.40 66 ARG A O 1
ATOM 574 N N . HIS A 1 70 ? 28.209 -12.660 -5.664 1.00 18.26 67 HIS A N 1
ATOM 575 C CA . HIS A 1 70 ? 27.740 -11.481 -6.369 1.00 17.84 67 HIS A CA 1
ATOM 576 C C . HIS A 1 70 ? 26.428 -11.032 -5.748 1.00 17.60 67 HIS A C 1
ATOM 577 O O . HIS A 1 70 ? 25.848 -11.780 -4.957 1.00 17.68 67 HIS A O 1
ATOM 584 N N . PHE A 1 71 ? 25.984 -9.820 -6.055 1.00 16.99 68 PHE A N 1
ATOM 585 C CA . PHE A 1 71 ? 24.750 -9.295 -5.478 1.00 16.36 68 PHE A CA 1
ATOM 586 C C . PHE A 1 71 ? 24.120 -8.309 -6.425 1.00 17.06 68 PHE A C 1
ATOM 587 O O . PHE A 1 71 ? 24.801 -7.801 -7.339 1.00 18.64 68 PHE A O 1
ATOM 595 N N . GLY A 1 72 ? 22.885 -7.957 -6.169 1.00 17.03 69 GLY A N 1
ATOM 596 C CA . GLY A 1 72 ? 22.251 -6.902 -6.901 1.00 17.74 69 GLY A CA 1
ATOM 597 C C . GLY A 1 72 ? 20.780 -6.893 -6.697 1.00 18.60 69 GLY A C 1
ATOM 598 O O . GLY A 1 72 ? 20.282 -7.341 -5.643 1.00 20.00 69 GLY A O 1
ATOM 599 N N . ILE A 1 73 ? 20.067 -6.363 -7.676 1.00 17.95 70 ILE A N 1
ATOM 600 C CA . ILE A 1 73 ? 18.623 -6.191 -7.630 1.00 17.02 70 ILE A CA 1
ATOM 601 C C . ILE A 1 73 ? 17.976 -6.934 -8.774 1.00 17.60 70 ILE A C 1
ATOM 602 O O . ILE A 1 73 ? 18.494 -6.892 -9.904 1.00 17.41 70 ILE A O 1
ATOM 607 N N . THR A 1 74 ? 16.851 -7.573 -8.512 1.00 17.38 71 THR A N 1
ATOM 608 C CA . THR A 1 74 ? 15.981 -8.144 -9.546 1.00 16.84 71 THR A CA 1
ATOM 609 C C . THR A 1 74 ? 14.765 -7.255 -9.651 1.00 17.92 71 THR A C 1
ATOM 610 O O . THR A 1 74 ? 14.065 -6.996 -8.682 1.00 18.69 71 THR A O 1
ATOM 614 N N . PHE A 1 75 ? 14.576 -6.659 -10.828 1.00 17.94 72 PHE A N 1
ATOM 615 C CA . PHE A 1 75 ? 13.543 -5.679 -11.013 1.00 18.39 72 PHE A CA 1
ATOM 616 C C . PHE A 1 75 ? 12.266 -6.305 -11.547 1.00 19.19 72 PHE A C 1
ATOM 617 O O . PHE A 1 75 ? 12.313 -7.072 -12.494 1.00 19.09 72 PHE A O 1
ATOM 625 N N . ARG A 1 76 ? 11.123 -5.961 -10.958 1.00 19.26 73 ARG A N 1
ATOM 626 C CA . ARG A 1 76 ? 9.839 -6.457 -11.459 1.00 20.96 73 ARG A CA 1
ATOM 627 C C . ARG A 1 76 ? 9.503 -5.805 -12.802 1.00 21.47 73 ARG A C 1
ATOM 628 O O . ARG A 1 76 ? 8.962 -6.464 -13.693 1.00 22.84 73 ARG A O 1
ATOM 636 N N . ASP A 1 77 ? 9.787 -4.524 -12.901 1.00 21.43 74 ASP A N 1
ATOM 637 C CA . ASP A 1 77 ? 9.441 -3.697 -14.067 1.00 22.35 74 ASP A CA 1
ATOM 638 C C . ASP A 1 77 ? 10.635 -3.641 -15.000 1.00 21.47 74 ASP A C 1
ATOM 639 O O . ASP A 1 77 ? 11.661 -3.095 -14.667 1.00 21.49 74 ASP A O 1
ATOM 644 N N . LYS A 1 78 ? 10.501 -4.186 -16.199 1.00 21.07 75 LYS A N 1
ATOM 645 C CA . LYS A 1 78 ? 11.606 -4.119 -17.123 1.00 21.48 75 LYS A CA 1
ATOM 646 C C . LYS A 1 78 ? 12.147 -2.709 -17.401 1.00 20.01 75 LYS A C 1
ATOM 647 O O . LYS A 1 78 ? 13.324 -2.560 -17.675 1.00 19.30 75 LYS A O 1
ATOM 653 N N . LYS A 1 79 ? 11.312 -1.682 -17.309 1.00 20.74 76 LYS A N 1
ATOM 654 C CA . LYS A 1 79 ? 11.794 -0.309 -17.513 1.00 21.89 76 LYS A CA 1
ATOM 655 C C . LYS A 1 79 ? 12.904 0.059 -16.530 1.00 20.10 76 LYS A C 1
ATOM 656 O O . LYS A 1 79 ? 13.839 0.799 -16.863 1.00 20.62 76 LYS A O 1
ATOM 662 N N . HIS A 1 80 ? 12.788 -0.413 -15.295 1.00 19.72 77 HIS A N 1
ATOM 663 C CA . HIS A 1 80 ? 13.831 -0.128 -14.320 1.00 19.05 77 HIS A CA 1
ATOM 664 C C . HIS A 1 80 ? 15.147 -0.818 -14.656 1.00 17.83 77 HIS A C 1
ATOM 665 O O . HIS A 1 80 ? 16.217 -0.221 -14.537 1.00 18.99 77 HIS A O 1
ATOM 672 N N . PHE A 1 81 ? 15.044 -2.070 -15.123 1.00 17.88 78 PHE A N 1
ATOM 673 C CA . PHE A 1 81 ? 16.202 -2.812 -15.579 1.00 17.02 78 PHE A CA 1
ATOM 674 C C . PHE A 1 81 ? 16.872 -2.086 -16.794 1.00 17.59 78 PHE A C 1
ATOM 675 O O . PHE A 1 81 ? 18.070 -1.838 -16.798 1.00 18.11 78 PHE A O 1
ATOM 683 N N . ASP A 1 82 ? 16.043 -1.716 -17.780 1.00 18.62 79 ASP A N 1
ATOM 684 C CA . ASP A 1 82 ? 16.541 -1.050 -19.003 1.00 19.47 79 ASP A CA 1
ATOM 685 C C . ASP A 1 82 ? 17.162 0.308 -18.685 1.00 18.31 79 ASP A C 1
ATOM 686 O O . ASP A 1 82 ? 18.190 0.664 -19.241 1.00 19.41 79 ASP A O 1
ATOM 691 N N . ASN A 1 83 ? 16.524 1.091 -17.807 1.00 18.18 80 ASN A N 1
ATOM 692 C CA . ASN A 1 83 ? 17.085 2.356 -17.380 1.00 19.34 80 ASN A CA 1
ATOM 693 C C . ASN A 1 83 ? 18.465 2.206 -16.760 1.00 17.92 80 ASN A C 1
ATOM 694 O O . ASN A 1 83 ? 19.333 3.027 -16.951 1.00 18.26 80 ASN A O 1
ATOM 699 N N . LEU A 1 84 ? 18.634 1.177 -15.927 1.00 17.79 81 LEU A N 1
ATOM 700 C CA . LEU A 1 84 ? 19.919 1.010 -15.250 1.00 17.99 81 LEU A CA 1
ATOM 701 C C . LEU A 1 84 ? 21.001 0.574 -16.219 1.00 18.14 81 LEU A C 1
ATOM 702 O O . LEU A 1 84 ? 22.121 1.046 -16.147 1.00 18.93 81 LEU A O 1
ATOM 707 N N . TYR A 1 85 ? 20.649 -0.304 -17.149 1.00 18.63 82 TYR A N 1
ATOM 708 C CA . TYR A 1 85 ? 21.629 -0.663 -18.179 1.00 18.58 82 TYR A CA 1
ATOM 709 C C . TYR A 1 85 ? 22.100 0.560 -18.963 1.00 18.91 82 TYR A C 1
ATOM 710 O O . TYR A 1 85 ? 23.286 0.733 -19.215 1.00 18.99 82 TYR A O 1
ATOM 719 N N . LYS A 1 86 ? 21.143 1.398 -19.347 1.00 19.00 83 LYS A N 1
ATOM 720 C CA . LYS A 1 86 ? 21.450 2.602 -20.132 1.00 20.02 83 LYS A CA 1
ATOM 721 C C . LYS A 1 86 ? 22.326 3.534 -19.305 1.00 19.42 83 LYS A C 1
ATOM 722 O O . LYS A 1 86 ? 23.287 4.135 -19.795 1.00 20.46 83 LYS A O 1
ATOM 728 N N . LEU A 1 87 ? 22.022 3.647 -18.005 1.00 18.66 84 LEU A N 1
ATOM 729 C CA . LEU A 1 87 ? 22.812 4.475 -17.136 1.00 18.35 84 LEU A CA 1
ATOM 730 C C . LEU A 1 87 ? 24.270 4.000 -17.093 1.00 18.21 84 LEU A C 1
ATOM 731 O O . LEU A 1 87 ? 25.205 4.816 -17.215 1.00 18.67 84 LEU A O 1
ATOM 736 N N . ALA A 1 88 ? 24.450 2.702 -16.869 1.00 18.58 85 ALA A N 1
ATOM 737 C CA . ALA A 1 88 ? 25.777 2.087 -16.776 1.00 18.29 85 ALA A CA 1
ATOM 738 C C . ALA A 1 88 ? 26.593 2.304 -18.056 1.00 19.00 85 ALA A C 1
ATOM 739 O O . ALA A 1 88 ? 27.764 2.686 -17.994 1.00 20.67 85 ALA A O 1
ATOM 741 N N . LYS A 1 89 ? 25.915 2.128 -19.185 1.00 20.10 86 LYS A N 1
ATOM 742 C CA . LYS A 1 89 ? 26.559 2.332 -20.490 1.00 20.53 86 LYS A CA 1
ATOM 743 C C . LYS A 1 89 ? 26.942 3.785 -20.725 1.00 20.28 86 LYS A C 1
ATOM 744 O O . LYS A 1 89 ? 28.097 4.075 -21.045 1.00 20.96 86 LYS A O 1
ATOM 750 N N A GLN A 1 90 ? 25.993 4.693 -20.545 0.59 20.49 87 GLN A N 1
ATOM 751 N N B GLN A 1 90 ? 25.996 4.712 -20.532 0.41 20.60 87 GLN A N 1
ATOM 752 C CA A GLN A 1 90 ? 26.273 6.091 -20.792 0.59 21.57 87 GLN A CA 1
ATOM 753 C CA B GLN A 1 90 ? 26.253 6.143 -20.778 0.41 21.38 87 GLN A CA 1
ATOM 754 C C A GLN A 1 90 ? 27.360 6.626 -19.870 0.59 21.75 87 GLN A C 1
ATOM 755 C C B GLN A 1 90 ? 27.244 6.778 -19.811 0.41 21.56 87 GLN A C 1
ATOM 756 O O A GLN A 1 90 ? 28.251 7.342 -20.320 0.59 22.37 87 GLN A O 1
ATOM 757 O O B GLN A 1 90 ? 27.889 7.781 -20.138 0.41 21.22 87 GLN A O 1
ATOM 768 N N . ARG A 1 91 ? 27.314 6.256 -18.593 1.00 21.35 88 ARG A N 1
ATOM 769 C CA . ARG A 1 91 ? 28.279 6.749 -17.624 1.00 21.60 88 ARG A CA 1
ATOM 770 C C . ARG A 1 91 ? 29.586 5.957 -17.552 1.00 20.39 88 ARG A C 1
ATOM 771 O O . ARG A 1 91 ? 30.462 6.282 -16.759 1.00 21.49 88 ARG A O 1
ATOM 779 N N . GLY A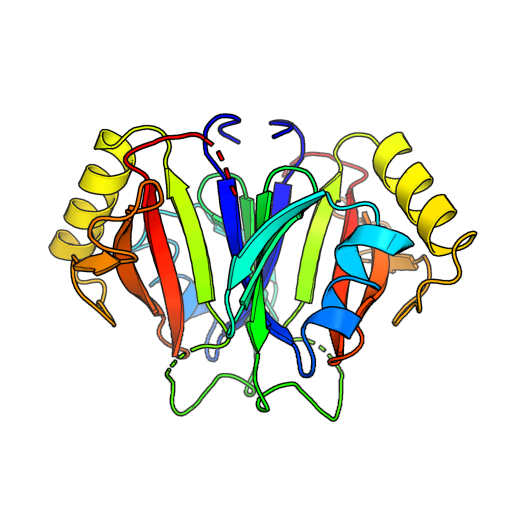 1 92 ? 29.758 4.967 -18.416 1.00 20.90 89 GLY A N 1
ATOM 780 C CA . GLY A 1 92 ? 31.026 4.285 -18.534 1.00 21.42 89 GLY A CA 1
ATOM 781 C C . GLY A 1 92 ? 31.372 3.382 -17.352 1.00 21.86 89 GLY A C 1
ATOM 782 O O . GLY A 1 92 ? 32.538 3.229 -16.996 1.00 23.16 89 GLY A O 1
ATOM 783 N N . ILE A 1 93 ? 30.357 2.754 -16.757 1.00 21.32 90 ILE A N 1
ATOM 784 C CA . ILE A 1 93 ? 30.597 1.879 -15.604 1.00 21.52 90 ILE A CA 1
ATOM 785 C C . ILE A 1 93 ? 31.086 0.540 -16.112 1.00 21.91 90 ILE A C 1
ATOM 786 O O . ILE A 1 93 ? 30.509 -0.001 -17.052 1.00 21.89 90 ILE A O 1
ATOM 791 N N . PRO A 1 94 ? 32.162 -0.004 -15.520 1.00 22.43 91 PRO A N 1
ATOM 792 C CA . PRO A 1 94 ? 32.672 -1.220 -16.139 1.00 23.31 91 PRO A CA 1
ATOM 793 C C . PRO A 1 94 ? 31.710 -2.377 -16.017 1.00 23.57 91 PRO A C 1
ATOM 794 O O . PRO A 1 94 ? 31.191 -2.617 -14.931 1.00 23.22 91 PRO A O 1
ATOM 798 N N . PHE A 1 95 ? 31.505 -3.096 -17.111 1.00 23.01 92 PHE A N 1
ATOM 799 C CA . PHE A 1 95 ? 30.811 -4.376 -17.116 1.00 23.03 92 PHE A CA 1
ATOM 800 C C . PHE A 1 95 ? 31.788 -5.549 -16.960 1.00 23.83 92 PHE A C 1
ATOM 801 O O . PHE A 1 95 ? 32.861 -5.579 -17.583 1.00 25.20 92 PHE A O 1
ATOM 809 N N . TYR A 1 96 ? 31.434 -6.504 -16.108 1.00 23.40 93 TYR A N 1
ATOM 810 C CA . TYR A 1 96 ? 32.049 -7.812 -16.073 1.00 23.61 93 TYR A CA 1
ATOM 811 C C . TYR A 1 96 ? 31.448 -8.709 -17.144 1.00 23.06 93 TYR A C 1
ATOM 812 O O . TYR A 1 96 ? 32.154 -9.513 -17.781 1.00 24.36 93 TYR A O 1
ATOM 821 N N . HIS A 1 97 ? 30.137 -8.614 -17.306 1.00 22.54 94 HIS A N 1
ATOM 822 C CA . HIS A 1 97 ? 29.408 -9.357 -18.337 1.00 22.66 94 HIS A CA 1
ATOM 823 C C . HIS A 1 97 ? 28.312 -8.475 -18.914 1.00 22.45 94 HIS A C 1
ATOM 824 O O . HIS A 1 97 ? 27.481 -7.945 -18.187 1.00 21.38 94 HIS A O 1
ATOM 831 N N . ASP A 1 98 ? 28.304 -8.286 -20.241 1.00 22.10 95 ASP A N 1
ATOM 832 C CA . ASP A 1 98 ? 27.309 -7.435 -20.852 1.00 22.31 95 ASP A CA 1
ATOM 833 C C . ASP A 1 98 ? 25.948 -8.150 -20.874 1.00 21.76 95 ASP A C 1
ATOM 834 O O . ASP A 1 98 ? 25.836 -9.320 -20.502 1.00 20.87 95 ASP A O 1
ATOM 839 N N . LEU A 1 99 ? 24.933 -7.432 -21.317 1.00 21.90 96 LEU A N 1
ATOM 840 C CA . LEU A 1 99 ? 23.567 -7.907 -21.378 1.00 23.32 96 LEU A CA 1
ATOM 841 C C . LEU A 1 99 ? 23.497 -9.278 -22.020 1.00 24.82 96 LEU A C 1
ATOM 842 O O . LEU A 1 99 ? 24.023 -9.494 -23.141 1.00 24.50 96 LEU A O 1
ATOM 847 N N . SER A 1 100 ? 22.832 -10.195 -21.312 1.00 25.98 97 SER A N 1
ATOM 848 C CA . SER A 1 100 ? 22.734 -11.595 -21.688 1.00 27.86 97 SER A CA 1
ATOM 849 C C . SER A 1 100 ? 21.467 -12.239 -21.122 1.00 28.92 97 SER A C 1
ATOM 850 O O . SER A 1 100 ? 20.724 -11.599 -20.387 1.00 29.18 97 SER A O 1
ATOM 853 N N . ARG A 1 101 ? 21.244 -13.498 -21.480 1.00 31.08 98 ARG A N 1
ATOM 854 C CA . ARG A 1 101 ? 20.130 -14.319 -20.979 1.00 32.44 98 ARG A CA 1
ATOM 855 C C . ARG A 1 101 ? 20.678 -15.523 -20.234 1.00 33.13 98 ARG A C 1
ATOM 856 O O . ARG A 1 101 ? 21.683 -16.100 -20.626 1.00 32.55 98 ARG A O 1
ATOM 864 N N . ARG A 1 102 ? 20.022 -15.885 -19.150 1.00 33.17 99 ARG A N 1
ATOM 865 C CA . ARG A 1 102 ? 20.382 -17.045 -18.382 1.00 34.65 99 ARG A CA 1
ATOM 866 C C . ARG A 1 102 ? 19.095 -17.891 -18.289 1.00 34.23 99 ARG A C 1
ATOM 867 O O . ARG A 1 102 ? 17.984 -17.342 -18.282 1.00 33.30 99 ARG A O 1
ATOM 875 N N . PHE A 1 103 ? 19.266 -19.219 -18.307 1.00 34.91 100 PHE A N 1
ATOM 876 C CA . PHE A 1 103 ? 18.179 -20.189 -18.507 1.00 35.20 100 PHE A CA 1
ATOM 877 C C . PHE A 1 103 ? 17.293 -19.901 -19.717 1.00 34.93 100 PHE A C 1
ATOM 878 O O . PHE A 1 103 ? 16.076 -19.974 -19.644 1.00 34.67 100 PHE A O 1
ATOM 886 N N . GLU A 1 104 ? 17.914 -19.597 -20.849 1.00 34.95 101 GLU A N 1
ATOM 887 C CA . GLU A 1 104 ? 17.183 -19.269 -22.081 1.00 35.47 101 GLU A CA 1
ATOM 888 C C . GLU A 1 104 ? 16.091 -20.293 -22.479 1.00 34.99 101 GLU A C 1
ATOM 889 O O . GLU A 1 104 ? 16.331 -21.510 -22.428 1.00 35.74 101 GLU A O 1
ATOM 895 N N . GLY A 1 105 ? 14.902 -19.802 -22.869 1.00 34.46 102 GLY A N 1
ATOM 896 C CA . GLY A 1 105 ? 13.768 -20.658 -23.272 1.00 33.26 102 GLY A CA 1
ATOM 897 C C . GLY A 1 105 ? 12.984 -21.356 -22.150 1.00 32.49 102 GLY A C 1
ATOM 898 O O . GLY A 1 105 ? 11.880 -21.866 -22.377 1.00 32.34 102 GLY A O 1
ATOM 899 N N . LEU A 1 106 ? 13.565 -21.381 -20.949 1.00 31.14 103 LEU A N 1
ATOM 900 C CA . LEU A 1 106 ? 12.959 -22.008 -19.782 1.00 30.42 103 LEU A CA 1
ATOM 901 C C . LEU A 1 106 ? 12.047 -21.019 -19.082 1.00 28.45 103 LEU A C 1
ATOM 902 O O . LEU A 1 106 ? 12.139 -19.813 -19.286 1.00 28.08 103 LEU A O 1
ATOM 907 N N . ILE A 1 107 ? 11.138 -21.539 -18.267 1.00 26.07 104 ILE A N 1
ATOM 908 C CA . ILE A 1 107 ? 10.193 -20.669 -17.604 1.00 24.43 104 ILE A CA 1
ATOM 909 C C . ILE A 1 107 ? 10.930 -19.620 -16.755 1.00 23.63 104 ILE A C 1
ATOM 910 O O . ILE A 1 107 ? 10.496 -18.458 -16.707 1.00 22.00 104 ILE A O 1
ATOM 915 N N . GLU A 1 108 ? 12.058 -20.010 -16.153 1.00 24.45 105 GLU A N 1
ATOM 916 C CA . GLU A 1 108 ? 12.831 -19.106 -15.268 1.00 24.82 105 GLU A CA 1
ATOM 917 C C . GLU A 1 108 ? 13.897 -18.268 -15.993 1.00 25.06 105 GLU A C 1
ATOM 918 O O . GLU A 1 108 ? 14.808 -17.723 -15.350 1.00 24.89 105 GLU A O 1
ATOM 924 N N . GLU A 1 109 ? 13.772 -18.148 -17.319 1.00 24.58 106 GLU A N 1
ATOM 925 C CA . GLU A 1 109 ? 14.616 -17.274 -18.089 1.00 25.72 106 GLU A CA 1
ATOM 926 C C . GLU A 1 109 ? 14.645 -15.856 -17.545 1.00 24.98 106 GLU A C 1
ATOM 927 O O . GLU A 1 109 ? 13.600 -15.275 -17.221 1.00 25.14 106 GLU A O 1
ATOM 933 N N . HIS A 1 110 ? 15.842 -15.273 -17.495 1.00 25.77 107 HIS A N 1
ATOM 934 C CA . HIS A 1 110 ? 15.957 -13.870 -17.118 1.00 24.48 107 HIS A CA 1
ATOM 935 C C . HIS A 1 110 ? 17.056 -13.141 -17.906 1.00 23.96 107 HIS A C 1
ATOM 936 O O . HIS A 1 110 ? 18.046 -13.778 -18.286 1.00 23.14 107 HIS A O 1
ATOM 943 N N . GLU A 1 111 ? 16.857 -11.836 -18.167 1.00 23.21 108 GLU A N 1
ATOM 944 C CA . GLU A 1 111 ? 17.917 -10.980 -18.683 1.00 23.43 108 GLU A CA 1
ATOM 945 C C . GLU A 1 111 ? 18.817 -10.621 -17.538 1.00 22.93 108 GLU A C 1
ATOM 946 O O . GLU A 1 111 ? 18.337 -10.429 -16.412 1.00 21.63 108 GLU A O 1
ATOM 952 N N . THR A 1 112 ? 20.114 -10.475 -17.812 1.00 22.12 109 THR A N 1
ATOM 953 C CA . THR A 1 112 ? 21.097 -10.228 -16.772 1.00 22.33 109 THR A CA 1
ATOM 954 C C . THR A 1 112 ? 22.236 -9.369 -17.334 1.00 21.65 109 THR A C 1
ATOM 955 O O . THR A 1 112 ? 22.569 -9.479 -18.526 1.00 21.58 109 THR A O 1
ATOM 959 N N . PHE A 1 113 ? 22.811 -8.494 -16.522 1.00 19.53 110 PHE A N 1
ATOM 960 C CA . PHE A 1 113 ? 24.135 -7.936 -16.800 1.00 19.34 110 PHE A CA 1
ATOM 961 C C . PHE A 1 113 ? 24.889 -7.815 -15.484 1.00 19.74 110 PHE A C 1
ATOM 962 O O . PHE A 1 113 ? 24.254 -7.743 -14.427 1.00 19.60 110 PHE A O 1
ATOM 970 N N . PHE A 1 114 ? 26.209 -7.895 -15.547 1.00 18.86 111 PHE A N 1
ATOM 971 C CA . PHE A 1 114 ? 27.062 -7.765 -14.369 1.00 19.09 111 PHE A CA 1
ATOM 972 C C . PHE A 1 114 ? 27.945 -6.537 -14.494 1.00 19.37 111 PHE A C 1
ATOM 973 O O . PHE A 1 114 ? 28.648 -6.375 -15.507 1.00 20.15 111 PHE A O 1
ATOM 981 N N . LEU A 1 115 ? 27.947 -5.696 -13.474 1.00 18.92 112 LEU A N 1
ATOM 982 C CA . LEU A 1 115 ? 28.905 -4.614 -13.308 1.00 19.40 112 LEU A CA 1
ATOM 983 C C . LEU A 1 115 ? 29.999 -5.081 -12.346 1.00 20.61 112 LEU A C 1
ATOM 984 O O . LEU A 1 115 ? 29.847 -6.116 -11.684 1.00 20.24 112 LEU A O 1
ATOM 989 N N . ILE A 1 116 ? 31.114 -4.354 -12.310 1.00 21.02 113 ILE A N 1
ATOM 990 C CA . ILE A 1 116 ? 32.231 -4.714 -11.420 1.00 21.26 113 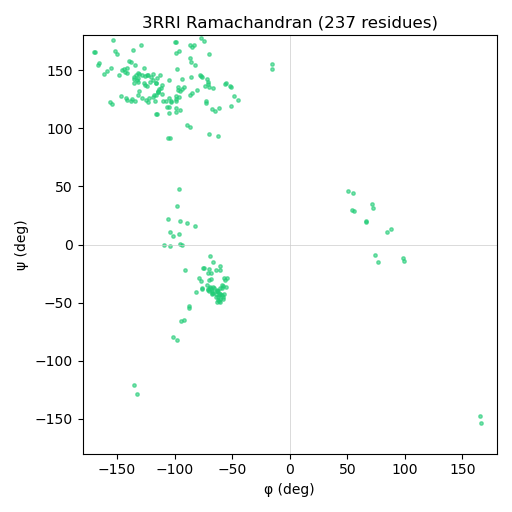ILE A CA 1
ATOM 991 C C . ILE A 1 116 ? 32.749 -3.467 -10.770 1.00 21.20 113 ILE A C 1
ATOM 992 O O . ILE A 1 116 ? 33.015 -2.458 -11.425 1.00 21.17 113 ILE A O 1
ATOM 997 N N . ASP A 1 117 ? 32.792 -3.481 -9.433 1.00 20.65 114 ASP A N 1
ATOM 998 C CA . ASP A 1 117 ? 33.262 -2.336 -8.681 1.00 21.43 114 ASP A CA 1
ATOM 999 C C . ASP A 1 117 ? 34.817 -2.321 -8.587 1.00 21.11 114 ASP A C 1
ATOM 1000 O O . ASP A 1 117 ? 35.473 -3.266 -9.036 1.00 21.60 114 ASP A O 1
ATOM 1005 N N . PRO A 1 118 ? 35.391 -1.230 -8.063 1.00 22.50 115 PRO A N 1
ATOM 1006 C CA . PRO A 1 118 ? 36.862 -1.110 -8.131 1.00 22.81 115 PRO A CA 1
ATOM 1007 C C . PRO A 1 118 ? 37.622 -2.142 -7.293 1.00 22.91 115 PRO A C 1
ATOM 1008 O O . PRO A 1 118 ? 38.825 -2.313 -7.480 1.00 23.09 115 PRO A O 1
ATOM 1012 N N . SER A 1 119 ? 36.921 -2.809 -6.370 1.00 22.33 116 SER A N 1
ATOM 1013 C CA . SER A 1 119 ? 37.516 -3.848 -5.580 1.00 21.54 116 SER A CA 1
ATOM 1014 C C . SER A 1 119 ? 37.056 -5.236 -6.026 1.00 21.58 116 SER A C 1
ATOM 1015 O O . SER A 1 119 ? 37.141 -6.203 -5.278 1.00 20.80 116 SER A O 1
ATOM 1018 N N . ASN A 1 120 ? 36.587 -5.326 -7.284 1.00 21.15 117 ASN A N 1
ATOM 1019 C CA . ASN A 1 120 ? 36.213 -6.584 -7.935 1.00 21.81 117 ASN A CA 1
ATOM 1020 C C . ASN A 1 120 ? 35.004 -7.300 -7.346 1.00 19.97 117 ASN A C 1
ATOM 1021 O O . ASN A 1 120 ? 34.801 -8.467 -7.595 1.00 20.87 117 ASN A O 1
ATOM 1026 N N . ASN A 1 121 ? 34.176 -6.565 -6.601 1.00 19.43 118 ASN A N 1
ATOM 1027 C CA . ASN A 1 121 ? 32.845 -7.061 -6.272 1.00 19.41 118 ASN A CA 1
ATOM 1028 C C . ASN A 1 121 ? 31.951 -7.068 -7.497 1.00 19.52 118 ASN A C 1
ATOM 1029 O O . ASN A 1 121 ? 31.955 -6.086 -8.272 1.00 20.54 118 ASN A O 1
ATOM 1034 N N . LEU A 1 122 ? 31.213 -8.151 -7.675 1.00 20.04 119 LEU A N 1
ATOM 1035 C CA . LEU A 1 122 ? 30.341 -8.322 -8.842 1.00 19.72 119 LEU A CA 1
ATOM 1036 C C . LEU A 1 122 ? 28.880 -7.978 -8.493 1.00 19.95 119 LEU A C 1
ATOM 1037 O O . LEU A 1 122 ? 28.306 -8.564 -7.559 1.00 19.49 119 LEU A O 1
ATOM 1042 N N . LEU A 1 123 ? 28.308 -7.037 -9.250 1.00 20.39 120 LEU A N 1
ATOM 1043 C CA . LEU A 1 123 ? 26.926 -6.618 -9.146 1.00 20.06 120 LEU A CA 1
ATOM 1044 C C . LEU A 1 123 ? 26.176 -7.251 -10.290 1.00 20.81 120 LEU A C 1
ATOM 1045 O O . LEU A 1 123 ? 26.533 -7.014 -11.451 1.00 22.72 120 LEU A O 1
ATOM 1050 N N . GLU A 1 124 ? 25.139 -8.016 -9.989 1.00 19.29 121 GLU A N 1
ATOM 1051 C CA . GLU A 1 124 ? 24.284 -8.570 -11.034 1.00 19.19 121 GLU A CA 1
ATOM 1052 C C . GLU A 1 124 ? 22.885 -7.986 -10.946 1.00 19.64 121 GLU A C 1
ATOM 1053 O O . GLU A 1 124 ? 22.287 -7.933 -9.865 1.00 18.52 121 GLU A O 1
ATOM 1059 N N . PHE A 1 125 ? 22.345 -7.529 -12.073 1.00 17.59 122 PHE A N 1
ATOM 1060 C CA . PHE A 1 125 ? 20.983 -7.043 -12.152 1.00 17.42 122 PHE A CA 1
ATOM 1061 C C . PHE A 1 125 ? 20.209 -7.940 -13.065 1.00 18.87 122 PHE A C 1
ATOM 1062 O O . PHE A 1 125 ? 20.766 -8.378 -14.077 1.00 19.22 122 PHE A O 1
ATOM 1070 N N . LYS A 1 126 ? 18.970 -8.248 -12.702 1.00 18.39 123 LYS A N 1
ATOM 1071 C CA . LYS A 1 126 ? 18.186 -9.243 -13.402 1.00 19.02 123 LYS A CA 1
ATOM 1072 C C . LYS A 1 126 ? 16.759 -8.757 -13.667 1.00 19.13 123 LYS A C 1
ATOM 1073 O O . LYS A 1 126 ? 16.229 -7.919 -12.961 1.00 18.84 123 LYS A O 1
ATOM 1079 N N . TYR A 1 127 ? 16.157 -9.311 -14.708 1.00 18.63 124 TYR A N 1
ATOM 1080 C CA . TYR A 1 127 ? 14.750 -9.192 -14.965 1.00 19.15 124 TYR A CA 1
ATOM 1081 C C . TYR A 1 127 ? 14.212 -10.545 -15.418 1.00 19.48 124 TYR A C 1
ATOM 1082 O O . TYR A 1 127 ? 14.703 -11.097 -16.417 1.00 19.84 124 TYR A O 1
ATOM 1091 N N . TYR A 1 128 ? 13.199 -11.088 -14.725 1.00 19.28 125 TYR A N 1
ATOM 1092 C CA . TYR A 1 128 ? 12.593 -12.365 -15.050 1.00 19.25 125 TYR A CA 1
ATOM 1093 C C . TYR A 1 128 ? 11.338 -12.154 -15.878 1.00 20.03 125 TYR A C 1
ATOM 1094 O O . TYR A 1 128 ? 10.490 -11.316 -15.566 1.00 19.77 125 TYR A O 1
ATOM 1103 N N . PHE A 1 129 ? 11.202 -12.971 -16.928 1.00 21.82 126 PHE A N 1
ATOM 1104 C CA . PHE A 1 129 ? 10.051 -12.919 -17.819 1.00 21.88 126 PHE A CA 1
ATOM 1105 C C . PHE A 1 129 ? 8.748 -13.378 -17.146 1.00 20.98 126 PHE A C 1
ATOM 1106 O O . PHE A 1 129 ? 7.664 -12.857 -17.431 1.00 22.45 126 PHE A O 1
ATOM 1114 N N . ASP A 1 130 ? 8.879 -14.291 -16.175 1.00 20.58 127 ASP A N 1
ATOM 1115 C CA . ASP A 1 130 ? 7.763 -14.701 -15.298 1.00 19.73 127 ASP A CA 1
ATOM 1116 C C . ASP A 1 130 ? 8.164 -14.261 -13.894 1.00 19.00 127 ASP A C 1
ATOM 1117 O O . ASP A 1 130 ? 9.135 -14.770 -13.326 1.00 19.37 127 ASP A O 1
ATOM 1122 N N . ASP A 1 131 ? 7.420 -13.277 -13.371 1.00 20.13 128 ASP A N 1
ATOM 1123 C CA . ASP A 1 131 ? 7.737 -12.706 -12.033 1.00 20.98 128 ASP A CA 1
ATOM 1124 C C . ASP A 1 131 ? 7.701 -13.665 -10.867 1.00 21.35 128 ASP A C 1
ATOM 1125 O O . ASP A 1 131 ? 8.376 -13.407 -9.866 1.00 21.45 128 ASP A O 1
ATOM 1130 N N . ARG A 1 132 ? 7.003 -14.785 -10.973 1.00 20.54 129 ARG A N 1
ATOM 1131 C CA . ARG A 1 132 ? 7.099 -15.821 -9.955 1.00 20.90 129 ARG A CA 1
ATOM 1132 C C . ARG A 1 132 ? 8.488 -16.419 -9.823 1.00 20.64 129 ARG A C 1
ATOM 1133 O O . ARG A 1 132 ? 8.823 -16.970 -8.749 1.00 22.04 129 ARG A O 1
ATOM 1157 N N . TYR A 1 135 ? 12.260 -15.619 -7.187 1.00 20.60 132 TYR A N 1
ATOM 1158 C CA . TYR A 1 135 ? 12.900 -16.418 -6.141 1.00 20.74 132 TYR A CA 1
ATOM 1159 C C . TYR A 1 135 ? 13.447 -17.699 -6.712 1.00 21.09 132 TYR A C 1
ATOM 1160 O O . TYR A 1 135 ? 14.569 -18.076 -6.348 1.00 19.94 132 TYR A O 1
ATOM 1178 N N . ARG B 1 5 ? 11.513 0.822 0.431 1.00 29.47 2 ARG B N 1
ATOM 1179 C CA . ARG B 1 5 ? 12.047 0.239 -0.782 1.00 26.50 2 ARG B CA 1
ATOM 1180 C C . ARG B 1 5 ? 10.860 -0.289 -1.568 1.00 24.04 2 ARG B C 1
ATOM 1181 O O . ARG B 1 5 ? 9.782 -0.457 -1.014 1.00 23.62 2 ARG B O 1
ATOM 1189 N N . ASN B 1 6 ? 11.068 -0.540 -2.859 1.00 23.30 3 ASN B N 1
ATOM 1190 C CA . ASN B 1 6 ? 10.021 -1.079 -3.716 1.00 22.27 3 ASN B CA 1
ATOM 1191 C C . ASN B 1 6 ? 9.679 -2.519 -3.298 1.00 21.48 3 ASN B C 1
ATOM 1192 O O . ASN B 1 6 ? 10.536 -3.403 -3.374 1.00 21.22 3 ASN B O 1
ATOM 1197 N N . PRO B 1 7 ? 8.447 -2.771 -2.845 1.00 20.90 4 PRO B N 1
ATOM 1198 C CA . PRO B 1 7 ? 8.043 -4.112 -2.438 1.00 20.90 4 PRO B CA 1
ATOM 1199 C C . PRO B 1 7 ? 7.925 -5.117 -3.577 1.00 21.09 4 PRO B C 1
ATOM 1200 O O . PRO B 1 7 ? 7.777 -6.308 -3.335 1.00 20.67 4 PRO B O 1
ATOM 1204 N N . ASN B 1 8 ? 8.000 -4.624 -4.817 1.00 20.97 5 ASN B N 1
ATOM 1205 C CA . ASN B 1 8 ? 7.851 -5.468 -5.991 1.00 22.03 5 ASN B CA 1
ATOM 1206 C C . ASN B 1 8 ? 9.164 -6.039 -6.505 1.00 20.19 5 ASN B C 1
ATOM 1207 O O . ASN B 1 8 ? 9.162 -7.037 -7.204 1.00 20.42 5 ASN B O 1
ATOM 1212 N N . ASP B 1 9 ? 10.274 -5.405 -6.161 1.00 20.23 6 ASP B N 1
ATOM 1213 C CA . ASP B 1 9 ? 11.607 -5.902 -6.481 1.00 19.65 6 ASP B CA 1
ATOM 1214 C C . ASP B 1 9 ? 12.097 -6.876 -5.392 1.00 20.19 6 ASP B C 1
ATOM 1215 O O . ASP B 1 9 ? 11.459 -7.035 -4.314 1.00 19.54 6 ASP B O 1
ATOM 1220 N N . VAL B 1 10 ? 13.227 -7.521 -5.655 1.00 18.34 7 VAL B N 1
ATOM 1221 C CA . VAL B 1 10 ? 13.942 -8.305 -4.639 1.00 19.21 7 VAL B CA 1
ATOM 1222 C C . VAL B 1 10 ? 15.437 -8.006 -4.714 1.00 19.01 7 VAL B C 1
ATOM 1223 O O . VAL B 1 10 ? 15.985 -7.792 -5.807 1.00 18.61 7 VAL B O 1
ATOM 1227 N N . PHE B 1 11 ? 16.077 -7.886 -3.549 1.00 17.34 8 PHE B N 1
ATOM 1228 C CA . PHE B 1 11 ? 17.521 -7.946 -3.430 1.00 15.81 8 PHE B CA 1
ATOM 1229 C C . PHE B 1 11 ? 17.913 -9.392 -3.690 1.00 16.98 8 PHE B C 1
ATOM 1230 O O . PHE B 1 11 ? 17.238 -10.333 -3.262 1.00 17.08 8 PHE B O 1
ATOM 1238 N N . HIS B 1 12 ? 18.981 -9.597 -4.439 1.00 16.80 9 HIS B N 1
ATOM 1239 C CA . HIS B 1 12 ? 19.497 -10.943 -4.573 1.00 16.34 9 HIS B CA 1
ATOM 1240 C C . HIS B 1 12 ? 20.989 -11.023 -4.212 1.00 15.06 9 HIS B C 1
ATOM 1241 O O . HIS B 1 12 ? 21.773 -10.119 -4.480 1.00 16.01 9 HIS B O 1
ATOM 1248 N N . LEU B 1 13 ? 21.347 -12.096 -3.497 1.00 14.36 10 LEU B N 1
ATOM 1249 C CA . LEU B 1 13 ? 22.687 -12.323 -3.075 1.00 13.46 10 LEU B CA 1
ATOM 1250 C C . LEU B 1 13 ? 23.058 -13.760 -3.391 1.00 14.78 10 LEU B C 1
ATOM 1251 O O . LEU B 1 13 ? 22.256 -14.670 -3.195 1.00 16.03 10 LEU B O 1
ATOM 1256 N N . ALA B 1 14 ? 24.309 -13.936 -3.831 1.00 15.07 11 ALA B N 1
ATOM 1257 C CA . ALA B 1 14 ? 24.903 -15.243 -4.037 1.00 15.73 11 ALA B CA 1
ATOM 1258 C C . ALA B 1 14 ? 26.012 -15.445 -3.054 1.00 14.49 11 ALA B C 1
ATOM 1259 O O . ALA B 1 14 ? 26.846 -14.572 -2.895 1.00 14.95 11 ALA B O 1
ATOM 1261 N N . ILE B 1 15 ? 25.999 -16.638 -2.442 1.00 16.04 12 ILE B N 1
ATOM 1262 C CA . ILE B 1 15 ? 26.992 -17.024 -1.463 1.00 16.23 12 ILE B CA 1
ATOM 1263 C C . ILE B 1 15 ? 27.384 -18.494 -1.738 1.00 15.51 12 ILE B C 1
ATOM 1264 O O . ILE B 1 15 ? 26.601 -19.273 -2.320 1.00 16.54 12 ILE B O 1
ATOM 1269 N N . PRO B 1 16 ? 28.589 -18.882 -1.285 1.00 17.15 13 PRO B N 1
ATOM 1270 C CA . PRO B 1 16 ? 29.021 -20.260 -1.388 1.00 16.49 13 PRO B CA 1
ATOM 1271 C C . PRO B 1 16 ? 28.362 -21.167 -0.361 1.00 17.84 13 PRO B C 1
ATOM 1272 O O . PRO B 1 16 ? 28.117 -20.730 0.785 1.00 19.32 13 PRO B O 1
ATOM 1276 N N . ALA B 1 17 ? 28.090 -22.396 -0.773 1.00 19.11 14 ALA B N 1
ATOM 1277 C CA . ALA B 1 17 ? 27.710 -23.480 0.124 1.00 19.97 14 ALA B CA 1
ATOM 1278 C C . ALA B 1 17 ? 28.541 -24.692 -0.224 1.00 21.19 14 ALA B C 1
ATOM 1279 O O . ALA B 1 17 ? 28.580 -25.123 -1.372 1.00 20.48 14 ALA B O 1
ATOM 1281 N N . ARG B 1 18 ? 29.172 -25.277 0.785 1.00 21.04 15 ARG B N 1
ATOM 1282 C CA . ARG B 1 18 ? 29.998 -26.473 0.561 1.00 20.49 15 ARG B CA 1
ATOM 1283 C C . ARG B 1 18 ? 29.156 -27.709 0.239 1.00 21.08 15 ARG B C 1
ATOM 1284 O O . ARG B 1 18 ? 29.647 -28.643 -0.428 1.00 22.08 15 ARG B O 1
ATOM 1292 N N . ASP B 1 19 ? 27.897 -27.713 0.667 1.00 20.71 16 ASP B N 1
ATOM 1293 C CA . ASP B 1 19 ? 26.991 -28.857 0.541 1.00 22.39 16 ASP B CA 1
ATOM 1294 C C . ASP B 1 19 ? 25.565 -28.327 0.519 1.00 22.53 16 ASP B C 1
ATOM 1295 O O . ASP B 1 19 ? 25.143 -27.662 1.467 1.00 23.52 16 ASP B O 1
ATOM 1300 N N . LEU B 1 20 ? 24.824 -28.599 -0.550 1.00 22.47 17 LEU B N 1
ATOM 1301 C CA . LEU B 1 20 ? 23.503 -28.008 -0.700 1.00 22.53 17 LEU B CA 1
ATOM 1302 C C . LEU B 1 20 ? 22.468 -28.592 0.252 1.00 23.13 17 LEU B C 1
ATOM 1303 O O . LEU B 1 20 ? 21.579 -27.866 0.675 1.00 23.71 17 LEU B O 1
ATOM 1308 N N . ASP B 1 21 ? 22.539 -29.884 0.560 1.00 23.45 18 ASP B N 1
ATOM 1309 C CA . ASP B 1 21 ? 21.627 -30.449 1.574 1.00 24.43 18 ASP B CA 1
ATOM 1310 C C . ASP B 1 21 ? 21.859 -29.840 2.940 1.00 23.55 18 ASP B C 1
ATOM 1311 O O . ASP B 1 21 ? 20.897 -29.621 3.687 1.00 24.30 18 ASP B O 1
ATOM 1316 N N . GLU B 1 22 ? 23.112 -29.608 3.271 1.00 22.69 19 GLU B N 1
ATOM 1317 C CA . GLU B 1 22 ? 23.467 -28.975 4.543 1.00 22.58 19 GLU B CA 1
ATOM 1318 C C . GLU B 1 22 ? 22.976 -27.521 4.581 1.00 22.66 19 GLU B C 1
ATOM 1319 O O . GLU B 1 22 ? 22.559 -27.022 5.629 1.00 22.38 19 GLU B O 1
ATOM 1325 N N . ALA B 1 23 ? 23.026 -26.829 3.436 1.00 20.89 20 ALA B N 1
ATOM 1326 C CA . ALA B 1 23 ? 22.525 -25.463 3.329 1.00 20.75 20 ALA B CA 1
ATOM 1327 C C . ALA B 1 23 ? 21.012 -25.443 3.483 1.00 20.74 20 ALA B C 1
ATOM 1328 O O . ALA B 1 23 ? 20.453 -24.574 4.156 1.00 22.05 20 ALA B O 1
ATOM 1330 N N . TYR B 1 24 ? 20.328 -26.395 2.866 1.00 20.12 21 TYR B N 1
ATOM 1331 C CA . TYR B 1 24 ? 18.895 -26.539 3.025 1.00 20.32 21 TYR B CA 1
ATOM 1332 C C . TYR B 1 24 ? 18.524 -26.719 4.495 1.00 19.66 21 TYR B C 1
ATOM 1333 O O . TYR B 1 24 ? 17.616 -26.056 4.977 1.00 19.87 21 TYR B O 1
ATOM 1342 N N A ASP B 1 25 ? 19.222 -27.587 5.211 0.53 20.32 22 ASP B N 1
ATOM 1343 N N B ASP B 1 25 ? 19.265 -27.599 5.182 0.47 20.34 22 ASP B N 1
ATOM 1344 C CA A ASP B 1 25 ? 18.882 -27.790 6.624 0.53 20.53 22 ASP B CA 1
ATOM 1345 C CA B ASP B 1 25 ? 19.051 -27.895 6.614 0.47 20.70 22 ASP B CA 1
ATOM 1346 C C A ASP B 1 25 ? 19.015 -26.481 7.431 0.53 19.99 22 ASP B C 1
ATOM 1347 C C B ASP B 1 25 ? 19.155 -26.629 7.503 0.47 20.19 22 ASP B C 1
ATOM 1348 O O A ASP B 1 25 ? 18.151 -26.134 8.258 0.53 19.32 22 ASP B O 1
ATOM 1349 O O B ASP B 1 25 ? 18.441 -26.506 8.496 0.47 20.60 22 ASP B O 1
ATOM 1358 N N . PHE B 1 26 ? 20.063 -25.721 7.164 1.00 18.52 23 PHE B N 1
ATOM 1359 C CA . PHE B 1 26 ? 20.271 -24.478 7.890 1.00 18.71 23 PHE B CA 1
ATOM 1360 C C . PHE B 1 26 ? 19.201 -23.446 7.532 1.00 19.09 23 PHE B C 1
ATOM 1361 O O . PHE B 1 26 ? 18.518 -22.891 8.395 1.00 19.45 23 PHE B O 1
ATOM 1369 N N . TYR B 1 27 ? 19.067 -23.140 6.233 1.00 17.76 24 TYR B N 1
ATOM 1370 C CA . TYR B 1 27 ? 18.233 -22.019 5.790 1.00 17.89 24 TYR B CA 1
ATOM 1371 C C . TYR B 1 27 ? 16.745 -22.307 5.824 1.00 17.52 24 TYR B C 1
ATOM 1372 O O . TYR B 1 27 ? 15.945 -21.425 6.138 1.00 18.51 24 TYR B O 1
ATOM 1381 N N . VAL B 1 28 ? 16.359 -23.537 5.481 1.00 17.99 25 VAL B N 1
ATOM 1382 C CA . VAL B 1 28 ? 14.958 -23.922 5.413 1.00 19.20 25 VAL B CA 1
ATOM 1383 C C . VAL B 1 28 ? 14.542 -24.548 6.741 1.00 20.04 25 VAL B C 1
ATOM 1384 O O . VAL B 1 28 ? 13.715 -23.970 7.461 1.00 19.70 25 VAL B O 1
ATOM 1388 N N . THR B 1 29 ? 15.112 -25.710 7.069 1.00 20.39 26 THR B N 1
ATOM 1389 C CA . THR B 1 29 ? 14.643 -26.462 8.227 1.00 20.67 26 THR B CA 1
ATOM 1390 C C . THR B 1 29 ? 14.797 -25.651 9.526 1.00 20.70 26 THR B C 1
ATOM 1391 O O . THR B 1 29 ? 13.834 -25.551 10.290 1.00 21.52 26 THR B O 1
ATOM 1395 N N . LYS B 1 30 ? 15.949 -25.036 9.751 1.00 20.81 27 LYS B N 1
ATOM 1396 C CA . LYS B 1 30 ? 16.174 -24.286 10.996 1.00 20.56 27 LYS B CA 1
ATOM 1397 C C . LYS B 1 30 ? 15.709 -22.827 10.896 1.00 20.05 27 LYS B C 1
ATOM 1398 O O . LYS B 1 30 ? 14.907 -22.371 11.724 1.00 19.36 27 LYS B O 1
ATOM 1404 N N . LEU B 1 31 ? 16.195 -22.082 9.889 1.00 18.27 28 LEU B N 1
ATOM 1405 C CA . LEU B 1 31 ? 15.947 -20.636 9.830 1.00 17.41 28 LEU B CA 1
ATOM 1406 C C . LEU B 1 31 ? 14.539 -20.284 9.402 1.00 17.23 28 LEU B C 1
ATOM 1407 O O . LEU B 1 31 ? 14.090 -19.158 9.617 1.00 18.38 28 LEU B O 1
ATOM 1412 N N . GLY B 1 32 ? 13.857 -21.220 8.749 1.00 18.01 29 GLY B N 1
ATOM 1413 C CA . GLY B 1 32 ? 12.499 -20.986 8.311 1.00 18.58 29 GLY B CA 1
ATOM 1414 C C . GLY B 1 32 ? 12.320 -20.272 6.982 1.00 18.92 29 GLY B C 1
ATOM 1415 O O . GLY B 1 32 ? 11.235 -19.845 6.688 1.00 19.33 29 GLY B O 1
ATOM 1416 N N . CYS B 1 33 ? 13.388 -20.106 6.206 1.00 19.12 30 CYS B N 1
ATOM 1417 C CA . CYS B 1 33 ? 13.268 -19.578 4.835 1.00 19.93 30 CYS B CA 1
ATOM 1418 C C . CYS B 1 33 ? 12.568 -20.616 3.984 1.00 19.52 30 CYS B C 1
ATOM 1419 O O . CYS B 1 33 ? 12.562 -21.811 4.280 1.00 20.15 30 CYS B O 1
ATOM 1422 N N A LYS B 1 34 ? 11.997 -20.130 2.892 0.52 19.22 31 LYS B N 1
ATOM 1423 N N B LYS B 1 34 ? 11.942 -20.147 2.912 0.48 19.18 31 LYS B N 1
ATOM 1424 C CA A LYS B 1 34 ? 11.249 -20.963 1.974 0.52 18.79 31 LYS B CA 1
ATOM 1425 C CA B LYS B 1 34 ? 11.180 -21.015 2.020 0.48 18.74 31 LYS B CA 1
ATOM 1426 C C A LYS B 1 34 ? 12.167 -21.425 0.852 0.52 18.19 31 LYS B C 1
ATOM 1427 C C B LYS B 1 34 ? 12.034 -21.400 0.822 0.48 18.37 31 LYS B C 1
ATOM 1428 O O A LYS B 1 34 ? 13.014 -20.674 0.358 0.52 17.62 31 LYS B O 1
ATOM 1429 O O B LYS B 1 34 ? 12.671 -20.541 0.219 0.48 18.39 31 LYS B O 1
ATOM 1440 N N . LEU B 1 35 ? 12.031 -22.691 0.493 1.00 18.01 32 LEU B N 1
ATOM 1441 C CA . LEU B 1 35 ? 12.823 -23.218 -0.635 1.00 17.89 32 LEU B CA 1
ATOM 1442 C C . LEU B 1 35 ? 12.053 -22.899 -1.904 1.00 18.11 32 LEU B C 1
ATOM 1443 O O . LEU B 1 35 ? 10.891 -23.262 -2.027 1.00 18.03 32 LEU B O 1
ATOM 1448 N N . ALA B 1 36 ? 12.742 -22.233 -2.835 1.00 18.70 33 ALA B N 1
ATOM 1449 C CA . ALA B 1 36 ? 12.146 -21.868 -4.133 1.00 19.78 33 ALA B CA 1
ATOM 1450 C C . ALA B 1 36 ? 12.555 -22.871 -5.194 1.00 20.56 33 ALA B C 1
ATOM 1451 O O . ALA B 1 36 ? 11.826 -23.823 -5.454 1.00 22.53 33 ALA B O 1
ATOM 1453 N N . ARG B 1 37 ? 13.745 -22.700 -5.743 1.00 20.38 34 ARG B N 1
ATOM 1454 C CA . ARG B 1 37 ? 14.216 -23.555 -6.857 1.00 21.38 34 ARG B CA 1
ATOM 1455 C C . ARG B 1 37 ? 15.474 -24.328 -6.475 1.00 22.76 34 ARG B C 1
ATOM 1456 O O . ARG B 1 37 ? 16.300 -23.868 -5.705 1.00 23.26 34 ARG B O 1
ATOM 1464 N N . ARG B 1 38 ? 15.600 -25.526 -7.009 1.00 23.28 35 ARG B N 1
ATOM 1465 C CA . ARG B 1 38 ? 16.727 -26.348 -6.708 1.00 24.85 35 ARG B CA 1
ATOM 1466 C C . ARG B 1 38 ? 17.321 -26.889 -7.999 1.00 25.77 35 ARG B C 1
ATOM 1467 O O . ARG B 1 38 ? 16.596 -27.350 -8.901 1.00 26.32 35 ARG B O 1
ATOM 1475 N N . TYR B 1 39 ? 18.639 -26.759 -8.099 1.00 25.13 36 TYR B N 1
ATOM 1476 C CA . TYR B 1 39 ? 19.394 -27.334 -9.200 1.00 25.98 36 TYR B CA 1
ATOM 1477 C C . TYR B 1 39 ? 20.579 -28.160 -8.654 1.00 26.45 36 TYR B C 1
ATOM 1478 O O . TYR B 1 39 ? 20.855 -28.171 -7.432 1.00 25.24 36 TYR B O 1
ATOM 1487 N N . PRO B 1 40 ? 21.265 -28.898 -9.548 1.00 25.83 37 PRO B N 1
ATOM 1488 C CA . PRO B 1 40 ? 22.400 -29.683 -9.048 1.00 25.22 37 PRO B CA 1
ATOM 1489 C C . PRO B 1 40 ? 23.452 -28.800 -8.387 1.00 23.77 37 PRO B C 1
ATOM 1490 O O . PRO B 1 40 ? 24.064 -29.216 -7.387 1.00 23.45 37 PRO B O 1
ATOM 1494 N N . ASP B 1 41 ? 23.631 -27.595 -8.918 1.00 22.30 38 ASP B N 1
ATOM 1495 C CA . ASP B 1 41 ? 24.719 -26.709 -8.522 1.00 22.77 38 ASP B CA 1
ATOM 1496 C C . ASP B 1 41 ? 24.291 -25.548 -7.605 1.00 21.35 38 ASP B C 1
ATOM 1497 O O . ASP B 1 41 ? 25.153 -24.760 -7.218 1.00 20.07 38 ASP B O 1
ATOM 1502 N N . ARG B 1 42 ? 22.999 -25.434 -7.277 1.00 21.36 39 ARG B N 1
ATOM 1503 C CA . ARG B 1 42 ? 22.563 -24.322 -6.415 1.00 21.35 39 ARG B CA 1
ATOM 1504 C C . ARG B 1 42 ? 21.152 -24.521 -5.871 1.00 21.56 39 ARG B C 1
ATOM 1505 O O . ARG B 1 42 ? 20.367 -25.220 -6.445 1.00 21.62 39 ARG B O 1
ATOM 1513 N N . ILE B 1 43 ? 20.843 -23.908 -4.718 1.00 19.63 40 ILE B N 1
ATOM 1514 C CA . ILE B 1 43 ? 19.464 -23.789 -4.259 1.00 19.39 40 ILE B CA 1
ATOM 1515 C C . ILE B 1 43 ? 19.127 -22.317 -4.121 1.00 17.68 40 ILE B C 1
ATOM 1516 O O . ILE B 1 43 ? 19.975 -21.506 -3.734 1.00 18.27 40 ILE B O 1
ATOM 1521 N N . THR B 1 44 ? 17.883 -21.970 -4.449 1.00 18.05 41 THR B N 1
ATOM 1522 C CA . THR B 1 44 ? 17.445 -20.618 -4.296 1.00 17.54 41 THR B CA 1
ATOM 1523 C C . THR B 1 44 ? 16.384 -20.544 -3.205 1.00 17.08 41 THR B C 1
ATOM 1524 O O . THR B 1 44 ? 15.569 -21.436 -3.050 1.00 17.55 41 THR B O 1
ATOM 1528 N N . LEU B 1 45 ? 16.401 -19.425 -2.481 1.00 15.83 42 LEU B N 1
ATOM 1529 C CA . LEU B 1 45 ? 15.579 -19.298 -1.264 1.00 16.49 42 LEU B CA 1
ATOM 1530 C C . LEU B 1 45 ? 14.856 -17.984 -1.237 1.00 16.27 42 LEU B C 1
ATOM 1531 O O . LEU B 1 45 ? 15.400 -16.964 -1.663 1.00 16.24 42 LEU B O 1
ATOM 1536 N N . ASP B 1 46 ? 13.653 -18.010 -0.687 1.00 16.17 43 ASP B N 1
ATOM 1537 C CA . ASP B 1 46 ? 12.953 -16.839 -0.280 1.00 16.52 43 ASP B CA 1
ATOM 1538 C C . ASP B 1 46 ? 13.435 -16.549 1.131 1.00 16.81 43 ASP B C 1
ATOM 1539 O O . ASP B 1 46 ? 13.030 -17.235 2.090 1.00 17.29 43 ASP B O 1
ATOM 1544 N N . PHE B 1 47 ? 14.341 -15.588 1.199 1.00 16.05 44 PHE B N 1
ATOM 1545 C CA . PHE B 1 47 ? 15.076 -15.221 2.410 1.00 16.06 44 PHE B CA 1
ATOM 1546 C C . PHE B 1 47 ? 14.460 -13.888 2.878 1.00 15.72 44 PHE B C 1
ATOM 1547 O O . PHE B 1 47 ? 14.854 -12.793 2.466 1.00 14.85 44 PHE B O 1
ATOM 1555 N N . PHE B 1 48 ? 13.439 -14.010 3.749 1.00 17.23 45 PHE B N 1
ATOM 1556 C CA . PHE B 1 48 ? 12.692 -12.859 4.285 1.00 17.90 45 PHE B CA 1
ATOM 1557 C C . PHE B 1 48 ? 12.124 -11.932 3.204 1.00 17.16 45 PHE B C 1
ATOM 1558 O O . PHE B 1 48 ? 11.992 -10.729 3.397 1.00 18.55 45 PHE B O 1
ATOM 1566 N N . GLY B 1 49 ? 11.807 -12.505 2.044 1.00 18.17 46 GLY B N 1
ATOM 1567 C CA . GLY B 1 49 ? 11.212 -11.741 0.958 1.00 19.44 46 GLY B CA 1
ATOM 1568 C C . GLY B 1 49 ? 12.197 -11.308 -0.112 1.00 19.40 46 GLY B C 1
ATOM 1569 O O . GLY B 1 49 ? 11.762 -10.893 -1.201 1.00 20.13 46 GLY B O 1
ATOM 1570 N N . ASP B 1 50 ? 13.492 -11.399 0.189 1.00 17.82 47 ASP B N 1
ATOM 1571 C CA . ASP B 1 50 ? 14.568 -11.230 -0.808 1.00 17.64 47 ASP B CA 1
ATOM 1572 C C . ASP B 1 50 ? 15.044 -12.627 -1.262 1.00 16.67 47 ASP B C 1
ATOM 1573 O O . ASP B 1 50 ? 14.488 -13.660 -0.850 1.00 17.47 47 ASP B O 1
ATOM 1578 N N . GLN B 1 51 ? 15.950 -12.664 -2.255 1.00 16.58 48 GLN B N 1
ATOM 1579 C CA . GLN B 1 51 ? 16.417 -13.914 -2.787 1.00 16.00 48 GLN B CA 1
ATOM 1580 C C . GLN B 1 51 ? 17.849 -14.206 -2.351 1.00 15.84 48 GLN B C 1
ATOM 1581 O O . GLN B 1 51 ? 18.758 -13.389 -2.598 1.00 17.29 48 GLN B O 1
ATOM 1587 N N . LEU B 1 52 ? 18.047 -15.367 -1.707 1.00 15.33 49 LEU B N 1
ATOM 1588 C CA . LEU B 1 52 ? 19.370 -15.855 -1.377 1.00 14.74 49 LEU B CA 1
ATOM 1589 C C . LEU B 1 52 ? 19.631 -17.095 -2.249 1.00 15.58 49 LEU B C 1
ATOM 1590 O O . LEU B 1 52 ? 18.816 -17.980 -2.315 1.00 16.02 49 LEU B O 1
ATOM 1595 N N . VAL B 1 53 ? 20.789 -17.116 -2.929 1.00 15.87 50 VAL B N 1
ATOM 1596 C CA . VAL B 1 53 ? 21.175 -18.272 -3.702 1.00 16.61 50 VAL B CA 1
ATOM 1597 C C . VAL B 1 53 ? 22.489 -18.850 -3.160 1.00 16.12 50 VAL B C 1
ATOM 1598 O O . VAL B 1 53 ? 23.499 -18.172 -3.065 1.00 16.65 50 VAL B O 1
ATOM 1602 N N . CYS B 1 54 ? 22.428 -20.140 -2.870 1.00 16.70 51 CYS B N 1
ATOM 1603 C CA . CYS B 1 54 ? 23.527 -20.863 -2.288 1.00 17.79 51 CYS B CA 1
ATOM 1604 C C . CYS B 1 54 ? 24.112 -21.690 -3.408 1.00 17.33 51 CYS B C 1
ATOM 1605 O O . CYS B 1 54 ? 23.466 -22.610 -3.889 1.00 17.08 51 CYS B O 1
ATOM 1608 N N . HIS B 1 55 ? 25.333 -21.357 -3.788 1.00 17.43 52 HIS B N 1
ATOM 1609 C CA . HIS B 1 55 ? 26.027 -22.013 -4.911 1.00 18.53 52 HIS B CA 1
ATOM 1610 C C . HIS B 1 55 ? 26.974 -23.069 -4.381 1.00 18.04 52 HIS B C 1
ATOM 1611 O O . HIS B 1 55 ? 27.844 -22.767 -3.558 1.00 17.73 52 HIS B O 1
ATOM 1618 N N . LEU B 1 56 ? 26.825 -24.286 -4.869 1.00 18.36 53 LEU B N 1
ATOM 1619 C CA . LEU B 1 56 ? 27.796 -25.335 -4.608 1.00 19.36 53 LEU B CA 1
ATOM 1620 C C . LEU B 1 56 ? 29.184 -24.853 -4.924 1.00 20.52 53 LEU B C 1
ATOM 1621 O O . LEU B 1 56 ? 29.484 -24.501 -6.088 1.00 20.29 53 LEU B O 1
ATOM 1626 N N . SER B 1 57 ? 30.052 -24.831 -3.921 1.00 21.07 54 SER B N 1
ATOM 1627 C CA . SER B 1 57 ? 31.351 -24.229 -4.084 1.00 22.06 54 SER B CA 1
ATOM 1628 C C . SER B 1 57 ? 32.372 -24.716 -3.075 1.00 23.67 54 SER B C 1
ATOM 1629 O O . SER B 1 57 ? 32.032 -25.028 -1.935 1.00 24.59 54 SER B O 1
ATOM 1632 N N . ASP B 1 58 ? 33.625 -24.733 -3.484 1.00 25.36 55 ASP B N 1
ATOM 1633 C CA . ASP B 1 58 ? 34.722 -24.975 -2.551 1.00 26.79 55 ASP B CA 1
ATOM 1634 C C . ASP B 1 58 ? 35.326 -23.666 -2.056 1.00 26.47 55 ASP B C 1
ATOM 1635 O O . ASP B 1 58 ? 36.266 -23.670 -1.260 1.00 27.84 55 ASP B O 1
ATOM 1640 N N . ARG B 1 59 ? 34.791 -22.537 -2.501 1.00 26.04 56 ARG B N 1
ATOM 1641 C CA . ARG B 1 59 ? 35.382 -21.240 -2.217 1.00 26.44 56 ARG B CA 1
ATOM 1642 C C . ARG B 1 59 ? 34.732 -20.514 -1.041 1.00 26.11 56 ARG B C 1
ATOM 1643 O O . ARG B 1 59 ? 34.659 -19.278 -1.019 1.00 27.81 56 ARG B O 1
ATOM 1651 N N . TRP B 1 60 ? 34.281 -21.293 -0.074 1.00 26.30 57 TRP B N 1
ATOM 1652 C CA . TRP B 1 60 ? 33.788 -20.741 1.194 1.00 25.98 57 TRP B CA 1
ATOM 1653 C C . TRP B 1 60 ? 34.949 -20.434 2.136 1.00 26.80 57 TRP B C 1
ATOM 1654 O O . TRP B 1 60 ? 36.022 -21.029 2.044 1.00 26.26 57 TRP B O 1
ATOM 1665 N N . ASP B 1 61 ? 34.732 -19.497 3.042 1.00 26.93 58 ASP B N 1
ATOM 1666 C CA . ASP B 1 61 ? 35.770 -19.026 3.946 1.00 27.85 58 ASP B CA 1
ATOM 1667 C C . ASP B 1 61 ? 36.069 -20.083 5.011 1.00 28.20 58 ASP B C 1
ATOM 1668 O O . ASP B 1 61 ? 35.197 -20.487 5.774 1.00 27.19 58 ASP B O 1
ATOM 1673 N N . ARG B 1 62 ? 37.324 -20.516 5.061 1.00 28.61 59 ARG B N 1
ATOM 1674 C CA . ARG B 1 62 ? 37.735 -21.517 6.019 1.00 29.52 59 ARG B CA 1
ATOM 1675 C C . ARG B 1 62 ? 37.892 -20.919 7.389 1.00 30.47 59 ARG B C 1
ATOM 1676 O O . ARG B 1 62 ? 37.681 -21.587 8.394 1.00 30.70 59 ARG B O 1
ATOM 1684 N N . GLU B 1 63 ? 38.281 -19.663 7.430 1.00 32.37 60 GLU B N 1
ATOM 1685 C CA . GLU B 1 63 ? 38.279 -18.937 8.679 1.00 34.42 60 GLU B CA 1
ATOM 1686 C C . GLU B 1 63 ? 37.514 -17.645 8.454 1.00 34.44 60 GLU B C 1
ATOM 1687 O O . GLU B 1 63 ? 37.498 -17.088 7.353 1.00 35.24 60 GLU B O 1
ATOM 1693 N N . VAL B 1 64 ? 36.818 -17.201 9.479 1.00 33.99 61 VAL B N 1
ATOM 1694 C CA . VAL B 1 64 ? 35.933 -16.080 9.282 1.00 34.11 61 VAL B CA 1
ATOM 1695 C C . VAL B 1 64 ? 36.148 -15.026 10.339 1.00 32.39 61 VAL B C 1
ATOM 1696 O O . VAL B 1 64 ? 36.532 -15.325 11.469 1.00 32.91 61 VAL B O 1
ATOM 1700 N N . SER B 1 65 ? 35.966 -13.779 9.934 1.00 30.64 62 SER B N 1
ATOM 1701 C CA . SER B 1 65 ? 35.891 -12.677 10.872 1.00 29.97 62 SER B CA 1
ATOM 1702 C C . SER B 1 65 ? 34.726 -11.804 10.443 1.00 27.74 62 SER B C 1
ATOM 1703 O O . SER B 1 65 ? 34.214 -11.925 9.309 1.00 26.45 62 SER B O 1
ATOM 1714 N N . TYR B 1 67 ? 34.257 -8.753 9.529 1.00 24.81 64 TYR B N 1
ATOM 1715 C CA . TYR B 1 67 ? 34.419 -7.895 8.352 1.00 25.01 64 TYR B CA 1
ATOM 1716 C C . TYR B 1 67 ? 35.318 -8.588 7.363 1.00 23.82 64 TYR B C 1
ATOM 1717 O O . TYR B 1 67 ? 36.179 -9.381 7.759 1.00 23.79 64 TYR B O 1
ATOM 1726 N N . PRO B 1 68 ? 35.143 -8.305 6.038 1.00 22.52 65 PRO B N 1
ATOM 1727 C CA . PRO B 1 68 ? 34.304 -7.290 5.407 1.00 21.64 65 PRO B CA 1
ATOM 1728 C C . PRO B 1 68 ? 33.006 -7.816 4.756 1.00 21.57 65 PRO B C 1
ATOM 1729 O O . PRO B 1 68 ? 32.348 -7.063 4.014 1.00 21.27 65 PRO B O 1
ATOM 1733 N N . ARG B 1 69 ? 32.649 -9.078 5.012 1.00 20.76 66 ARG B N 1
ATOM 1734 C CA . ARG B 1 69 ? 31.499 -9.711 4.387 1.00 20.98 66 ARG B CA 1
ATOM 1735 C C . ARG B 1 69 ? 30.488 -10.297 5.366 1.00 20.65 66 ARG B C 1
ATOM 1736 O O . ARG B 1 69 ? 30.819 -11.137 6.196 1.00 20.37 66 ARG B O 1
ATOM 1744 N N . HIS B 1 70 ? 29.243 -9.860 5.244 1.00 18.46 67 HIS B N 1
ATOM 1745 C CA . HIS B 1 70 ? 28.134 -10.426 5.941 1.00 18.00 67 HIS B CA 1
ATOM 1746 C C . HIS B 1 70 ? 26.877 -9.834 5.318 1.00 17.57 67 HIS B C 1
ATOM 1747 O O . HIS B 1 70 ? 26.955 -8.877 4.536 1.00 17.96 67 HIS B O 1
ATOM 1754 N N . PHE B 1 71 ? 25.734 -10.437 5.614 1.00 16.74 68 PHE B N 1
ATOM 1755 C CA . PHE B 1 71 ? 24.475 -10.008 5.039 1.00 15.91 68 PHE B CA 1
ATOM 1756 C C . PHE B 1 71 ? 23.331 -10.290 6.016 1.00 16.65 68 PHE B C 1
ATOM 1757 O O . PHE B 1 71 ? 23.479 -11.117 6.975 1.00 16.29 68 PHE B O 1
ATOM 1765 N N . GLY B 1 72 ? 22.197 -9.667 5.775 1.00 15.74 69 GLY B N 1
ATOM 1766 C CA . GLY B 1 72 ? 20.983 -10.056 6.430 1.00 16.85 69 GLY B CA 1
ATOM 1767 C C . GLY B 1 72 ? 19.916 -9.024 6.296 1.00 17.28 69 GLY B C 1
ATOM 1768 O O . GLY B 1 72 ? 19.834 -8.358 5.252 1.00 16.68 69 GLY B O 1
ATOM 1769 N N . ILE B 1 73 ? 19.062 -8.920 7.313 1.00 16.85 70 ILE B N 1
ATOM 1770 C CA . ILE B 1 73 ? 17.853 -8.106 7.297 1.00 16.89 70 ILE B CA 1
ATOM 1771 C C . ILE B 1 73 ? 17.880 -7.124 8.456 1.00 17.20 70 ILE B C 1
ATOM 1772 O O . ILE B 1 73 ? 18.262 -7.499 9.562 1.00 15.87 70 ILE B O 1
ATOM 1777 N N . THR B 1 74 ? 17.500 -5.889 8.183 1.00 16.85 71 THR B N 1
ATOM 1778 C CA . THR B 1 74 ? 17.244 -4.872 9.173 1.00 16.59 71 THR B CA 1
ATOM 1779 C C . THR B 1 74 ? 15.751 -4.707 9.290 1.00 17.73 71 THR B C 1
ATOM 1780 O O . THR B 1 74 ? 15.061 -4.392 8.331 1.00 18.07 71 THR B O 1
ATOM 1784 N N . PHE B 1 75 ? 15.218 -4.985 10.473 1.00 16.97 72 PHE B N 1
ATOM 1785 C CA . PHE B 1 75 ? 13.793 -4.993 10.691 1.00 18.07 72 PHE B CA 1
ATOM 1786 C C . PHE B 1 75 ? 13.302 -3.650 11.249 1.00 18.19 72 PHE B C 1
ATOM 1787 O O . PHE B 1 75 ? 13.901 -3.121 12.187 1.00 17.67 72 PHE B O 1
ATOM 1795 N N . ARG B 1 76 ? 12.242 -3.096 10.670 1.00 19.45 73 ARG B N 1
ATOM 1796 C CA . ARG B 1 76 ? 11.640 -1.888 11.214 1.00 20.84 73 ARG B CA 1
ATOM 1797 C C . ARG B 1 76 ? 10.941 -2.177 12.561 1.00 20.16 73 ARG B C 1
ATOM 1798 O O . ARG B 1 76 ? 10.970 -1.342 13.469 1.00 20.90 73 ARG B O 1
ATOM 1806 N N . ASP B 1 77 ? 10.329 -3.346 12.654 1.00 20.39 74 ASP B N 1
ATOM 1807 C CA . ASP B 1 77 ? 9.493 -3.740 13.806 1.00 21.47 74 ASP B CA 1
ATOM 1808 C C . ASP B 1 77 ? 10.367 -4.602 14.681 1.00 21.08 74 ASP B C 1
ATOM 1809 O O . ASP B 1 77 ? 10.810 -5.667 14.278 1.00 20.24 74 ASP B O 1
ATOM 1814 N N . LYS B 1 78 ? 10.607 -4.141 15.901 1.00 20.68 75 LYS B N 1
ATOM 1815 C CA . LYS B 1 78 ? 11.388 -4.893 16.867 1.00 20.69 75 LYS B CA 1
ATOM 1816 C C . LYS B 1 78 ? 10.844 -6.311 17.151 1.00 19.16 75 LYS B C 1
ATOM 1817 O O . LYS B 1 78 ? 11.613 -7.238 17.437 1.00 19.81 75 LYS B O 1
ATOM 1823 N N . LYS B 1 79 ? 9.542 -6.489 17.050 1.00 20.13 76 LYS B N 1
ATOM 1824 C CA . LYS B 1 79 ? 8.951 -7.804 17.283 1.00 20.91 76 LYS B CA 1
ATOM 1825 C C . LYS B 1 79 ? 9.512 -8.813 16.279 1.00 20.06 76 LYS B C 1
ATOM 1826 O O . LYS B 1 79 ? 9.694 -9.980 16.604 1.00 20.38 76 LYS B O 1
ATOM 1832 N N . HIS B 1 80 ? 9.735 -8.391 15.033 1.00 18.77 77 HIS B N 1
ATOM 1833 C CA . HIS B 1 80 ? 10.250 -9.327 14.049 1.00 18.28 77 HIS B CA 1
ATOM 1834 C C . HIS B 1 80 ? 11.682 -9.719 14.366 1.00 16.23 77 HIS B C 1
ATOM 1835 O O . HIS B 1 80 ? 12.044 -10.886 14.222 1.00 16.29 77 HIS B O 1
ATOM 1842 N N . PHE B 1 81 ? 12.467 -8.744 14.837 1.00 16.81 78 PHE B N 1
ATOM 1843 C CA . PHE B 1 81 ? 13.833 -8.990 15.269 1.00 16.05 78 PHE B CA 1
ATOM 1844 C C . PHE B 1 81 ? 13.838 -9.962 16.475 1.00 16.89 78 PHE B C 1
ATOM 1845 O O . PHE B 1 81 ? 14.544 -10.954 16.479 1.00 16.65 78 PHE B O 1
ATOM 1853 N N . ASP B 1 82 ? 13.008 -9.657 17.470 1.00 17.98 79 ASP B N 1
ATOM 1854 C CA . ASP B 1 82 ? 12.951 -10.492 18.688 1.00 18.15 79 ASP B CA 1
ATOM 1855 C C . ASP B 1 82 ? 12.475 -11.916 18.377 1.00 18.53 79 ASP B C 1
ATOM 1856 O O . ASP B 1 82 ? 13.008 -12.885 18.924 1.00 19.12 79 ASP B O 1
ATOM 1861 N N . ASN B 1 83 ? 11.484 -12.047 17.478 1.00 17.76 80 ASN B N 1
ATOM 1862 C CA . ASN B 1 83 ? 11.000 -13.358 17.090 1.00 17.73 80 ASN B CA 1
ATOM 1863 C C . ASN B 1 83 ? 12.128 -14.172 16.455 1.00 16.79 80 ASN B C 1
ATOM 1864 O O . ASN B 1 83 ? 12.218 -15.370 16.624 1.00 16.97 80 ASN B O 1
ATOM 1869 N N . LEU B 1 84 ? 12.928 -13.525 15.599 1.00 16.79 81 LEU B N 1
ATOM 1870 C CA . LEU B 1 84 ? 13.989 -14.261 14.930 1.00 17.33 81 LEU B CA 1
ATOM 1871 C C . LEU B 1 84 ? 15.035 -14.725 15.905 1.00 17.22 81 LEU B C 1
ATOM 1872 O O . LEU B 1 84 ? 15.508 -15.829 15.812 1.00 17.17 81 LEU B O 1
ATOM 1877 N N . TYR B 1 85 ? 15.392 -13.862 16.846 1.00 17.66 82 TYR B N 1
ATOM 1878 C CA . TYR B 1 85 ? 16.341 -14.256 17.872 1.00 18.27 82 TYR B CA 1
ATOM 1879 C C . TYR B 1 85 ? 15.823 -15.472 18.626 1.00 18.13 82 TYR B C 1
ATOM 1880 O O . TYR B 1 85 ? 16.562 -16.441 18.858 1.00 17.42 82 TYR B O 1
ATOM 1889 N N . LYS B 1 86 ? 14.561 -15.427 19.023 1.00 17.91 83 LYS B N 1
ATOM 1890 C CA . LYS B 1 86 ? 13.975 -16.559 19.752 1.00 19.06 83 LYS B CA 1
ATOM 1891 C C . LYS B 1 86 ? 13.989 -17.854 18.930 1.00 17.59 83 LYS B C 1
ATOM 1892 O O . LYS B 1 86 ? 14.307 -18.952 19.432 1.00 18.91 83 LYS B O 1
ATOM 1898 N N . LEU B 1 87 ? 13.650 -17.739 17.628 1.00 17.70 84 LEU B N 1
ATOM 1899 C CA . LEU B 1 87 ? 13.646 -18.868 16.769 1.00 17.73 84 LEU B CA 1
ATOM 1900 C C . LEU B 1 87 ? 15.049 -19.457 16.654 1.00 17.11 84 LEU B C 1
ATOM 1901 O O . LEU B 1 87 ? 15.208 -20.674 16.680 1.00 17.70 84 LEU B O 1
ATOM 1906 N N . ALA B 1 88 ? 16.057 -18.612 16.475 1.00 16.88 85 ALA B N 1
ATOM 1907 C CA . ALA B 1 88 ? 17.432 -19.098 16.315 1.00 18.18 85 ALA B CA 1
ATOM 1908 C C . ALA B 1 88 ? 17.865 -19.854 17.580 1.00 18.93 85 ALA B C 1
ATOM 1909 O O . ALA B 1 88 ? 18.428 -20.936 17.496 1.00 19.24 85 ALA B O 1
ATOM 1911 N N . LYS B 1 89 ? 17.536 -19.295 18.746 1.00 19.73 86 LYS B N 1
ATOM 1912 C CA . LYS B 1 89 ? 17.897 -19.975 20.004 1.00 20.92 86 LYS B CA 1
ATOM 1913 C C . LYS B 1 89 ? 17.197 -21.315 20.167 1.00 21.55 86 LYS B C 1
ATOM 1914 O O . LYS B 1 89 ? 17.834 -22.317 20.479 1.00 22.72 86 LYS B O 1
ATOM 1920 N N . GLN B 1 90 ? 15.894 -21.355 19.889 1.00 21.22 87 GLN B N 1
ATOM 1921 C CA . GLN B 1 90 ? 15.151 -22.602 20.026 1.00 22.09 87 GLN B CA 1
ATOM 1922 C C . GLN B 1 90 ? 15.509 -23.646 18.992 1.00 22.01 87 GLN B C 1
ATOM 1923 O O . GLN B 1 90 ? 15.409 -24.840 19.266 1.00 24.70 87 GLN B O 1
ATOM 1929 N N . ARG B 1 91 ? 15.907 -23.244 17.791 1.00 21.65 88 ARG B N 1
ATOM 1930 C CA . ARG B 1 91 ? 16.166 -24.215 16.751 1.00 22.02 88 ARG B CA 1
ATOM 1931 C C . ARG B 1 91 ? 17.628 -24.603 16.636 1.00 21.27 88 ARG B C 1
ATOM 1932 O O . ARG B 1 91 ? 18.011 -25.313 15.699 1.00 22.27 88 ARG B O 1
ATOM 1940 N N . GLY B 1 92 ? 18.436 -24.171 17.594 1.00 21.10 89 GLY B N 1
ATOM 1941 C CA . GLY B 1 92 ? 19.819 -24.618 17.635 1.00 20.35 89 GLY B CA 1
ATOM 1942 C C . GLY B 1 92 ? 20.691 -24.025 16.553 1.00 19.05 89 GLY B C 1
ATOM 1943 O O . GLY B 1 92 ? 21.652 -24.648 16.132 1.00 19.92 89 GLY B O 1
ATOM 1944 N N . ILE B 1 93 ? 20.385 -22.796 16.147 1.00 18.40 90 ILE B N 1
ATOM 1945 C CA . ILE B 1 93 ? 21.158 -22.160 15.102 1.00 18.89 90 ILE B CA 1
ATOM 1946 C C . ILE B 1 93 ? 22.384 -21.499 15.745 1.00 18.73 90 ILE B C 1
ATOM 1947 O O . ILE B 1 93 ? 22.250 -20.752 16.705 1.00 18.94 90 ILE B O 1
ATOM 1952 N N . PRO B 1 94 ? 23.581 -21.742 15.218 1.00 20.02 91 PRO B N 1
ATOM 1953 C CA . PRO B 1 94 ? 24.745 -21.140 15.855 1.00 20.56 91 PRO B CA 1
ATOM 1954 C C . PRO B 1 94 ? 24.870 -19.651 15.670 1.00 20.16 91 PRO B C 1
ATOM 1955 O O . PRO B 1 94 ? 24.606 -19.149 14.570 1.00 18.77 91 PRO B O 1
ATOM 1959 N N . PHE B 1 95 ? 25.270 -18.958 16.727 1.00 19.39 92 PHE B N 1
ATOM 1960 C CA . PHE B 1 95 ? 25.494 -17.522 16.747 1.00 19.82 92 PHE B CA 1
ATOM 1961 C C . PHE B 1 95 ? 26.995 -17.289 16.689 1.00 21.15 92 PHE B C 1
ATOM 1962 O O . PHE B 1 95 ? 27.732 -17.777 17.558 1.00 23.27 92 PHE B O 1
ATOM 1970 N N . TYR B 1 96 ? 27.468 -16.536 15.696 1.00 20.96 93 TYR B N 1
ATOM 1971 C CA . TYR B 1 96 ? 28.830 -16.028 15.652 1.00 20.64 93 TYR B CA 1
ATOM 1972 C C . TYR B 1 96 ? 29.015 -14.980 16.731 1.00 20.32 93 TYR B C 1
ATOM 1973 O O . TYR B 1 96 ? 30.078 -14.908 17.358 1.00 21.26 93 TYR B O 1
ATOM 1982 N N . HIS B 1 97 ? 27.985 -14.181 16.943 1.00 19.95 94 HIS B N 1
ATOM 1983 C CA . HIS B 1 97 ? 28.011 -13.145 17.981 1.00 21.33 94 HIS B CA 1
ATOM 1984 C C . HIS B 1 97 ? 26.617 -13.009 18.513 1.00 21.30 94 HIS B C 1
ATOM 1985 O O . HIS B 1 97 ? 25.674 -12.832 17.772 1.00 20.31 94 HIS B O 1
ATOM 1992 N N . ASP B 1 98 ? 26.463 -13.085 19.832 1.00 20.77 95 ASP B N 1
ATOM 1993 C CA . ASP B 1 98 ? 25.161 -13.060 20.414 1.00 21.19 95 ASP B CA 1
ATOM 1994 C C . ASP B 1 98 ? 24.643 -11.599 20.419 1.00 21.15 95 ASP B C 1
ATOM 1995 O O . ASP B 1 98 ? 25.339 -10.663 20.007 1.00 20.52 95 ASP B O 1
ATOM 2000 N N . LEU B 1 99 ? 23.421 -11.430 20.895 1.00 22.29 96 LEU B N 1
ATOM 2001 C CA . LEU B 1 99 ? 22.792 -10.118 21.012 1.00 23.09 96 LEU B CA 1
ATOM 2002 C C . LEU B 1 99 ? 23.729 -9.049 21.597 1.00 23.26 96 LEU B C 1
ATOM 2003 O O . LEU B 1 99 ? 24.308 -9.236 22.677 1.00 21.97 96 LEU B O 1
ATOM 2008 N N . SER B 1 100 ? 23.908 -7.956 20.854 1.00 22.87 97 SER B N 1
ATOM 2009 C CA . SER B 1 100 ? 24.839 -6.865 21.170 1.00 24.01 97 SER B CA 1
ATOM 2010 C C . SER B 1 100 ? 24.397 -5.556 20.517 1.00 24.13 97 SER B C 1
ATOM 2011 O O . SER B 1 100 ? 23.753 -5.565 19.457 1.00 25.36 97 SER B O 1
ATOM 2014 N N . ARG B 1 101 ? 24.761 -4.444 21.129 1.00 23.18 98 ARG B N 1
ATOM 2015 C CA . ARG B 1 101 ? 24.595 -3.101 20.556 1.00 24.42 98 ARG B CA 1
ATOM 2016 C C . ARG B 1 101 ? 25.842 -2.658 19.823 1.00 24.81 98 ARG B C 1
ATOM 2017 O O . ARG B 1 101 ? 26.959 -2.946 20.242 1.00 24.66 98 ARG B O 1
ATOM 2025 N N . ARG B 1 102 ? 25.648 -1.965 18.708 1.00 23.45 99 ARG B N 1
ATOM 2026 C CA . ARG B 1 102 ? 26.748 -1.368 17.957 1.00 24.54 99 ARG B CA 1
ATOM 2027 C C . ARG B 1 102 ? 26.480 0.113 17.738 1.00 23.52 99 ARG B C 1
ATOM 2028 O O . ARG B 1 102 ? 25.333 0.553 17.763 1.00 21.86 99 ARG B O 1
ATOM 2036 N N . PHE B 1 103 ? 27.563 0.886 17.609 1.00 23.91 100 PHE B N 1
ATOM 2037 C CA . PHE B 1 103 ? 27.501 2.332 17.569 1.00 24.96 100 PHE B CA 1
ATOM 2038 C C . PHE B 1 103 ? 26.763 2.847 18.809 1.00 25.14 100 PHE B C 1
ATOM 2039 O O . PHE B 1 103 ? 25.918 3.724 18.747 1.00 25.15 100 PHE B O 1
ATOM 2047 N N . GLU B 1 104 ? 27.104 2.271 19.969 1.00 25.88 101 GLU B N 1
ATOM 2048 C CA . GLU B 1 104 ? 26.473 2.634 21.228 1.00 26.69 101 GLU B CA 1
ATOM 2049 C C . GLU B 1 104 ? 26.569 4.120 21.556 1.00 26.12 101 GLU B C 1
ATOM 2050 O O . GLU B 1 104 ? 27.621 4.734 21.390 1.00 27.10 101 GLU B O 1
ATOM 2056 N N . GLY B 1 105 ? 25.462 4.662 22.052 1.00 26.30 102 GLY B N 1
ATOM 2057 C CA . GLY B 1 105 ? 25.322 6.082 22.365 1.00 26.07 102 GLY B CA 1
ATOM 2058 C C . GLY B 1 105 ? 25.166 7.028 21.178 1.00 25.44 102 GLY B C 1
ATOM 2059 O O . GLY B 1 105 ? 24.920 8.206 21.381 1.00 28.04 102 GLY B O 1
ATOM 2060 N N . LEU B 1 106 ? 25.349 6.535 19.955 1.00 24.33 103 LEU B N 1
ATOM 2061 C CA . LEU B 1 106 ? 25.102 7.354 18.763 1.00 22.95 103 LEU B CA 1
ATOM 2062 C C . LEU B 1 106 ? 23.604 7.274 18.376 1.00 21.69 103 LEU B C 1
ATOM 2063 O O . LEU B 1 106 ? 22.876 6.335 18.726 1.00 21.64 103 LEU B O 1
ATOM 2068 N N . ILE B 1 107 ? 23.141 8.281 17.650 1.00 20.21 104 ILE B N 1
ATOM 2069 C CA . ILE B 1 107 ? 21.790 8.228 17.124 1.00 19.45 104 ILE B CA 1
ATOM 2070 C C . ILE B 1 107 ? 21.559 6.948 16.286 1.00 18.13 104 ILE B C 1
ATOM 2071 O O . ILE B 1 107 ? 20.470 6.375 16.325 1.00 19.00 104 ILE B O 1
ATOM 2076 N N . GLU B 1 108 ? 22.604 6.524 15.548 1.00 20.06 105 GLU B N 1
ATOM 2077 C CA . GLU B 1 108 ? 22.568 5.319 14.740 1.00 19.43 105 GLU B CA 1
ATOM 2078 C C . GLU B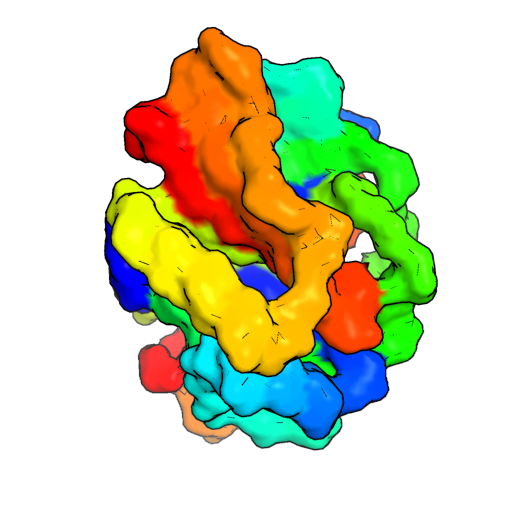 1 108 ? 22.833 4.003 15.495 1.00 19.68 105 GLU B C 1
ATOM 2079 O O . GLU B 1 108 ? 23.093 2.969 14.871 1.00 20.13 105 GLU B O 1
ATOM 2085 N N . GLU B 1 109 ? 22.742 4.018 16.834 1.00 19.43 106 GLU B N 1
ATOM 2086 C CA . GLU B 1 109 ? 22.845 2.789 17.589 1.00 18.73 106 GLU B CA 1
ATOM 2087 C C . GLU B 1 109 ? 21.825 1.751 17.115 1.00 18.18 106 GLU B C 1
ATOM 2088 O O . GLU B 1 109 ?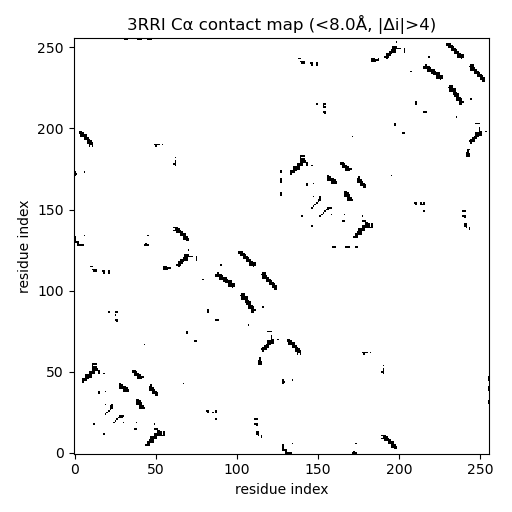 20.681 2.077 16.822 1.00 18.78 106 GLU B O 1
ATOM 2094 N N . HIS B 1 110 ? 22.269 0.510 17.044 1.00 18.02 107 HIS B N 1
ATOM 2095 C CA . HIS B 1 110 ? 21.415 -0.587 16.645 1.00 17.59 107 HIS B CA 1
ATOM 2096 C C . HIS B 1 110 ? 21.715 -1.830 17.446 1.00 18.97 107 HIS B C 1
ATOM 2097 O O . HIS B 1 110 ? 22.872 -2.067 17.857 1.00 19.37 107 HIS B O 1
ATOM 2104 N N . GLU B 1 111 ? 20.669 -2.609 17.667 1.00 18.66 108 GLU B N 1
ATOM 2105 C CA . GLU B 1 111 ? 20.833 -3.931 18.231 1.00 20.07 108 GLU B CA 1
ATOM 2106 C C . GLU B 1 111 ? 21.118 -4.926 17.118 1.00 19.39 108 GLU B C 1
ATOM 2107 O O . GLU B 1 111 ? 20.619 -4.768 15.986 1.00 19.20 108 GLU B O 1
ATOM 2113 N N . THR B 1 112 ? 21.960 -5.905 17.422 1.00 18.75 109 THR B N 1
ATOM 2114 C CA . THR B 1 112 ? 22.480 -6.851 16.436 1.00 19.12 109 THR B CA 1
ATOM 2115 C C . THR B 1 112 ? 22.686 -8.247 17.007 1.00 19.36 109 THR B C 1
ATOM 2116 O O . THR B 1 112 ? 22.938 -8.411 18.211 1.00 20.26 109 THR B O 1
ATOM 2120 N N . PHE B 1 113 ? 22.556 -9.247 16.152 1.00 18.15 110 PHE B N 1
ATOM 2121 C CA . PHE B 1 113 ? 23.116 -10.578 16.378 1.00 17.44 110 PHE B CA 1
ATOM 2122 C C . PHE B 1 113 ? 23.601 -11.156 15.060 1.00 18.36 110 PHE B C 1
ATOM 2123 O O . PHE B 1 113 ? 23.090 -10.789 14.018 1.00 18.17 110 PHE B O 1
ATOM 2131 N N . PHE B 1 114 ? 24.605 -12.015 15.136 1.00 17.85 111 PHE B N 1
ATOM 2132 C CA . PHE B 1 114 ? 25.158 -12.675 13.971 1.00 18.10 111 PHE B CA 1
ATOM 2133 C C . PHE B 1 114 ? 24.952 -14.173 14.069 1.00 18.50 111 PHE B C 1
ATOM 2134 O O . PHE B 1 114 ? 25.446 -14.802 15.024 1.00 18.96 111 PHE B O 1
ATOM 2142 N N . LEU B 1 115 ? 24.305 -14.776 13.074 1.00 17.65 112 LEU B N 1
ATOM 2143 C CA . LEU B 1 115 ? 24.247 -16.219 12.923 1.00 17.35 112 LEU B CA 1
ATOM 2144 C C . LEU B 1 115 ? 25.364 -16.577 11.922 1.00 17.49 112 LEU B C 1
ATOM 2145 O O . LEU B 1 115 ? 25.941 -15.711 11.275 1.00 16.24 112 LEU B O 1
ATOM 2150 N N . ILE B 1 116 ? 25.672 -17.863 11.843 1.00 17.74 113 ILE B N 1
ATOM 2151 C CA . ILE B 1 116 ? 26.723 -18.372 10.954 1.00 17.50 113 ILE B CA 1
ATOM 2152 C C . ILE B 1 116 ? 26.302 -19.688 10.357 1.00 18.13 113 ILE B C 1
ATOM 2153 O O . ILE B 1 116 ? 25.864 -20.633 11.016 1.00 18.23 113 ILE B O 1
ATOM 2158 N N . ASP B 1 117 ? 26.352 -19.731 9.022 1.00 17.69 114 ASP B N 1
ATOM 2159 C CA . ASP B 1 117 ? 25.940 -20.903 8.310 1.00 18.59 114 ASP B CA 1
ATOM 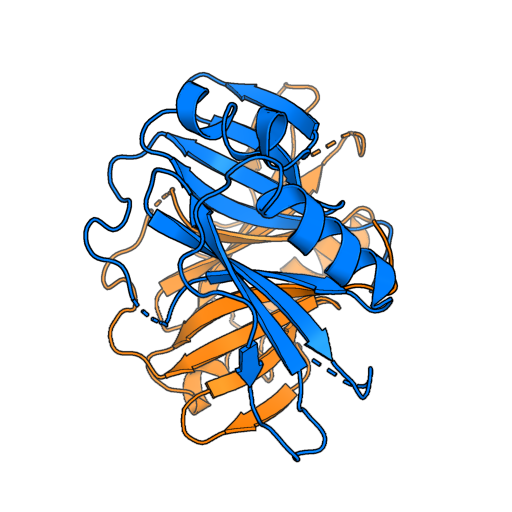2160 C C . ASP B 1 117 ? 27.071 -21.947 8.205 1.00 18.77 114 ASP B C 1
ATOM 2161 O O . ASP B 1 117 ? 28.211 -21.681 8.621 1.00 19.39 114 ASP B O 1
ATOM 2166 N N . PRO B 1 118 ? 26.739 -23.160 7.741 1.00 18.93 115 PRO B N 1
ATOM 2167 C CA . PRO B 1 118 ? 27.773 -24.211 7.830 1.00 20.60 115 PRO B CA 1
ATOM 2168 C C . PRO B 1 118 ? 29.017 -23.951 6.993 1.00 19.90 115 PRO B C 1
ATOM 2169 O O . PRO B 1 118 ? 30.076 -24.510 7.261 1.00 21.60 115 PRO B O 1
ATOM 2173 N N . SER B 1 119 ? 28.884 -23.109 5.974 1.00 19.53 116 SER B N 1
ATOM 2174 C CA . SER B 1 119 ? 30.016 -22.705 5.160 1.00 19.41 116 SER B CA 1
ATOM 2175 C C . SER B 1 119 ? 30.675 -21.387 5.583 1.00 19.81 116 SER B C 1
ATOM 2176 O O . SER B 1 119 ? 31.425 -20.758 4.843 1.00 18.36 116 SER B O 1
ATOM 2179 N N . ASN B 1 120 ? 30.426 -20.997 6.844 1.00 18.65 117 ASN B N 1
ATOM 2180 C CA . ASN B 1 120 ? 30.998 -19.808 7.476 1.00 19.69 117 ASN B CA 1
ATOM 2181 C C . ASN B 1 120 ? 30.587 -18.459 6.927 1.00 18.02 117 ASN B C 1
ATOM 2182 O O . ASN B 1 120 ? 31.263 -17.447 7.160 1.00 19.21 117 ASN B O 1
ATOM 2187 N N . ASN B 1 121 ? 29.456 -18.448 6.216 1.00 18.14 118 ASN B N 1
ATOM 2188 C CA . ASN B 1 121 ? 28.841 -17.181 5.867 1.00 17.84 118 ASN B CA 1
ATOM 2189 C C . ASN B 1 121 ? 28.184 -16.589 7.112 1.00 18.11 118 ASN B C 1
ATOM 2190 O O . ASN B 1 121 ? 27.497 -17.300 7.826 1.00 17.46 118 ASN B O 1
ATOM 2195 N N . LEU B 1 122 ? 28.378 -15.296 7.296 1.00 18.60 119 LEU B N 1
ATOM 2196 C CA . LEU B 1 122 ? 27.861 -14.560 8.453 1.00 18.17 119 LEU B CA 1
ATOM 2197 C C . LEU B 1 122 ? 26.565 -13.822 8.115 1.00 18.54 119 LEU B C 1
ATOM 2198 O O . LEU B 1 122 ? 26.526 -13.015 7.160 1.00 17.86 119 LEU B O 1
ATOM 2203 N N . LEU B 1 123 ? 25.529 -14.040 8.924 1.00 18.81 120 LEU B N 1
ATOM 2204 C CA . LEU B 1 123 ? 24.246 -13.404 8.784 1.00 18.58 120 LEU B CA 1
ATOM 2205 C C . LEU B 1 123 ? 24.114 -12.444 9.934 1.00 19.70 120 LEU B C 1
ATOM 2206 O O . LEU B 1 123 ? 24.205 -12.872 11.071 1.00 22.49 120 LEU B O 1
ATOM 2211 N N . GLU B 1 124 ? 23.877 -11.176 9.650 1.00 18.80 121 GLU B N 1
ATOM 2212 C CA . GLU B 1 124 ? 23.675 -10.180 10.688 1.00 17.39 121 GLU B CA 1
ATOM 2213 C C . GLU B 1 124 ? 22.264 -9.680 10.609 1.00 17.76 121 GLU B C 1
ATOM 2214 O O . GLU B 1 124 ? 21.791 -9.287 9.530 1.00 16.72 121 GLU B O 1
ATOM 2220 N N . PHE B 1 125 ? 21.560 -9.627 11.734 1.00 15.71 122 PHE B N 1
ATOM 2221 C CA . PHE B 1 125 ? 20.242 -9.061 11.801 1.00 16.52 122 PHE B CA 1
ATOM 2222 C C . PHE B 1 125 ? 20.315 -7.856 12.702 1.00 17.48 122 PHE B C 1
ATOM 2223 O O . PHE B 1 125 ? 20.988 -7.908 13.737 1.00 17.37 122 PHE B O 1
ATOM 2231 N N . LYS B 1 126 ? 19.636 -6.788 12.320 1.00 17.33 123 LYS B N 1
ATOM 2232 C CA . LYS B 1 126 ? 19.750 -5.474 12.937 1.00 17.60 123 LYS B CA 1
ATOM 2233 C C . LYS B 1 126 ? 18.394 -4.855 13.247 1.00 16.91 123 LYS B C 1
ATOM 2234 O O . LYS B 1 126 ? 17.397 -5.093 12.587 1.00 15.89 123 LYS B O 1
ATOM 2240 N N . TYR B 1 127 ? 18.356 -4.072 14.336 1.00 17.07 124 TYR B N 1
ATOM 2241 C CA . TYR B 1 127 ? 17.256 -3.196 14.642 1.00 17.42 124 TYR B CA 1
ATOM 2242 C C . TYR B 1 127 ? 17.802 -1.841 15.049 1.00 17.65 124 TYR B C 1
ATOM 2243 O O . TYR B 1 127 ? 18.600 -1.753 15.971 1.00 18.67 124 TYR B O 1
ATOM 2252 N N . TYR B 1 128 ? 17.388 -0.781 14.361 1.00 17.93 125 TYR B N 1
ATOM 2253 C CA . TYR B 1 128 ? 17.853 0.584 14.663 1.00 17.03 125 TYR B CA 1
ATOM 2254 C C . TYR B 1 128 ? 16.827 1.287 15.537 1.00 18.55 125 TYR B C 1
ATOM 2255 O O . TYR B 1 128 ? 15.640 1.293 15.247 1.00 19.22 125 TYR B O 1
ATOM 2264 N N . PHE B 1 129 ? 17.308 1.936 16.604 1.00 19.76 126 PHE B N 1
ATOM 2265 C CA . PHE B 1 129 ? 16.418 2.701 17.493 1.00 20.82 126 PHE B CA 1
ATOM 2266 C C . PHE B 1 129 ? 15.810 3.961 16.866 1.00 20.71 126 PHE B C 1
ATOM 2267 O O . PHE B 1 129 ? 14.741 4.416 17.276 1.00 21.54 126 PHE B O 1
ATOM 2275 N N . ASP B 1 130 ? 16.475 4.510 15.854 1.00 19.34 127 ASP B N 1
ATOM 2276 C CA . ASP B 1 130 ? 15.892 5.552 15.005 1.00 19.33 127 ASP B CA 1
ATOM 2277 C C . ASP B 1 130 ? 15.806 4.953 13.605 1.00 18.62 127 ASP B C 1
ATOM 2278 O O . ASP B 1 130 ? 16.803 4.657 13.003 1.00 19.37 127 ASP B O 1
ATOM 2283 N N . ASP B 1 131 ? 14.588 4.728 13.146 1.00 19.89 128 ASP B N 1
ATOM 2284 C CA . ASP B 1 131 ? 14.385 4.075 11.857 1.00 20.86 128 ASP B CA 1
ATOM 2285 C C . ASP B 1 131 ? 14.971 4.832 10.675 1.00 20.08 128 ASP B C 1
ATOM 2286 O O . ASP B 1 131 ? 15.152 4.200 9.623 1.00 20.92 128 ASP B O 1
ATOM 2291 N N . ARG B 1 132 ? 15.271 6.124 10.794 1.00 19.96 129 ARG B N 1
ATOM 2292 C CA . ARG B 1 132 ? 15.959 6.836 9.694 1.00 20.15 129 ARG B CA 1
ATOM 2293 C C . ARG B 1 132 ? 17.405 6.396 9.528 1.00 20.57 129 ARG B C 1
ATOM 2294 O O . ARG B 1 132 ? 18.017 6.643 8.496 1.00 21.41 129 ARG B O 1
ATOM 2318 N N . TYR B 1 135 ? 19.739 3.170 6.759 1.00 20.15 132 TYR B N 1
ATOM 2319 C CA . TYR B 1 135 ? 20.773 3.300 5.742 1.00 20.31 132 TYR B CA 1
ATOM 2320 C C . TYR B 1 135 ? 21.999 3.934 6.340 1.00 19.42 132 TYR B C 1
ATOM 2321 O O . TYR B 1 135 ? 23.076 3.439 6.051 1.00 19.87 132 TYR B O 1
#